Protein AF-A0A662F7T8-F1 (afdb_monomer)

Mean predicted aligned error: 9.16 Å

Foldseek 3Di:
DPPPPPPVVVVPPPPPPPPVFDWDKDKDQACVVVDPDWAKDKWFWDQDDPPDDDDPPQDAGWTWTWDAAPNATKIWIWGDDPLDIWIWIDQASPDDTDTFDFPDQDPQRKTKGKDWHQDQDPVGTDTWIKIWIDGPVRNRMIMITGRIWIWTWTDDPNDIDIDIQDPNNRRNDSDPVVVVHD

Secondary structure (DSSP, 8-state):
--SSSTTSSSSSTT---------PEEEES-GGGT-S----EEEE-BPPPTT-PPPTT--SEEEEEEEEETTEEEEEEEEEETTEEEEEE-TTSSSPPEEE--SEE-TTS-EEEEEEEEEEETTEEEEEEEEEEE-TTSTTEEEEEE--EEEEEEEETTEEEEEEE--SS-SS---SGGGT--

Radius of gyration: 23.81 Å; Cα contacts (8 Å, |Δi|>4): 331; chains: 1; bounding box: 67×55×68 Å

Sequence (182 aa):
MRKFISAIFILTVFACAAAAAQADLAYDSNVLELTGLFHPQAIRLTSPPADVALPSGAAGDPGYGVIPLNGQGFPVLLYRDGDTVNLYVRLSGDGDFVPVAWTKVYTSGQHVTMFSLDVSYISGREPYALIAVWDPAYPTVLVYFRGGYRTGKVVLGDTEYKIAVLDENTDGRYDDRENGTL

Solvent-accessible surface area (backbone atoms only — not comparable to full-atom values): 10824 Å² total; per-residue (Å²): 144,90,82,82,74,74,73,68,66,69,73,65,73,75,70,70,71,77,72,74,65,70,56,69,66,45,83,44,66,64,34,73,83,77,43,92,81,80,43,77,43,75,38,64,38,39,74,63,60,93,86,59,86,70,71,84,90,69,61,56,63,54,29,22,36,58,52,62,37,57,94,40,57,28,41,34,38,37,25,44,41,90,93,46,72,48,41,27,35,15,46,61,41,73,68,68,68,42,82,50,74,69,76,41,72,46,96,86,57,35,36,32,28,72,52,61,31,46,45,71,50,95,95,41,74,44,81,46,33,31,34,39,40,38,37,74,95,44,76,47,42,44,34,36,29,66,22,30,35,34,36,35,48,35,58,61,87,97,44,80,42,82,48,75,50,65,44,72,72,43,46,66,45,78,64,65,62,89,73,79,55,132

Nearest PDB structures (foldseek):
  2bjr-assembly2_B  TM=2.047E-01  e=1.922E+00  Ascaris suum
  2bjq-assembly1_A  TM=1.930E-01  e=1.481E+00  Ascaris suum
  2bjr-assembly1_A  TM=2.052E-01  e=6.056E+00  Ascaris suum
  2gjy-assembly1_A  TM=2.811E-01  e=8.281E+00  Gallus gallus

Structure (mmCIF, N/CA/C/O backbone):
data_AF-A0A662F7T8-F1
#
_entry.id   AF-A0A662F7T8-F1
#
loop_
_atom_site.group_PDB
_atom_site.id
_atom_site.type_symbol
_atom_site.label_atom_id
_atom_site.label_alt_id
_atom_site.label_comp_id
_atom_site.label_asym_id
_atom_site.label_entity_id
_atom_site.label_seq_id
_atom_site.pdbx_PDB_ins_code
_atom_site.Cartn_x
_atom_site.Cartn_y
_atom_site.Cartn_z
_atom_site.occupancy
_atom_site.B_iso_or_equiv
_atom_site.auth_seq_id
_atom_site.auth_comp_id
_atom_site.auth_asym_id
_atom_site.auth_atom_id
_atom_site.pdbx_PDB_model_num
ATOM 1 N N . MET A 1 1 ? -45.959 36.702 49.521 1.00 46.81 1 MET A N 1
ATOM 2 C CA . MET A 1 1 ? -44.603 36.151 49.277 1.00 46.81 1 MET A CA 1
ATOM 3 C C . MET A 1 1 ? -44.696 34.713 48.760 1.00 46.81 1 MET A C 1
ATOM 5 O O . MET A 1 1 ? -44.490 33.782 49.520 1.00 46.81 1 MET A O 1
ATOM 9 N N . ARG A 1 2 ? -45.097 34.505 47.496 1.00 48.34 2 ARG A N 1
ATOM 10 C CA . ARG A 1 2 ? -45.430 33.159 46.970 1.00 48.34 2 ARG A CA 1
ATOM 11 C C . ARG A 1 2 ? -45.040 32.941 45.496 1.00 48.34 2 ARG A C 1
ATOM 13 O O . ARG A 1 2 ? -45.611 32.085 44.841 1.00 48.34 2 ARG A O 1
ATOM 20 N N . LYS A 1 3 ? -44.113 33.745 44.956 1.00 45.44 3 LYS A N 1
ATOM 21 C CA . LYS A 1 3 ? -43.787 33.762 43.512 1.00 45.44 3 LYS A CA 1
ATOM 22 C C . LYS A 1 3 ? -42.288 33.747 43.170 1.00 45.44 3 LYS A C 1
ATOM 24 O O . LYS A 1 3 ? -41.942 34.006 42.031 1.00 45.44 3 LYS A O 1
ATOM 29 N N . PHE A 1 4 ? -41.403 33.443 44.123 1.00 44.28 4 PHE A N 1
ATOM 30 C CA . PHE A 1 4 ? -39.949 33.556 43.906 1.00 44.28 4 PHE A CA 1
ATOM 31 C C . PHE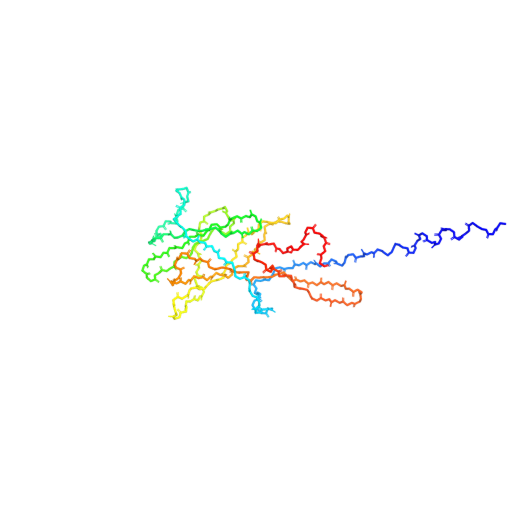 A 1 4 ? -39.158 32.241 43.978 1.00 44.28 4 PHE A C 1
ATOM 33 O O . PHE A 1 4 ? -37.941 32.270 43.866 1.00 44.28 4 PHE A O 1
ATOM 40 N N . ILE A 1 5 ? -39.820 31.089 44.133 1.00 50.16 5 ILE A N 1
ATOM 41 C CA . ILE A 1 5 ? -39.129 29.789 44.274 1.00 50.16 5 ILE A CA 1
ATOM 42 C C . ILE A 1 5 ? -39.170 28.963 42.972 1.00 50.16 5 ILE A C 1
ATOM 44 O O . ILE A 1 5 ? -38.358 28.069 42.775 1.00 50.16 5 ILE A O 1
ATOM 48 N N . SER A 1 6 ? -40.044 29.297 42.017 1.00 47.03 6 SER A N 1
ATOM 49 C CA . SER A 1 6 ? -40.243 28.473 40.813 1.00 47.03 6 SER A CA 1
ATOM 50 C C . SER A 1 6 ? -39.259 28.734 39.664 1.00 47.03 6 SER A C 1
ATOM 52 O O . SER A 1 6 ? -39.252 27.967 38.710 1.00 47.03 6 SER A O 1
ATOM 54 N N . ALA A 1 7 ? -38.424 29.777 39.728 1.00 44.69 7 ALA A N 1
ATOM 55 C CA . ALA A 1 7 ? -37.543 30.146 38.611 1.00 44.69 7 ALA A CA 1
ATOM 56 C C . ALA A 1 7 ? -36.164 29.457 38.633 1.00 44.69 7 ALA A C 1
ATOM 58 O O . ALA A 1 7 ? -35.502 29.401 37.604 1.00 44.69 7 ALA A O 1
ATOM 59 N N . ILE A 1 8 ? -35.736 28.899 39.772 1.00 49.09 8 ILE A N 1
ATOM 60 C CA . ILE A 1 8 ? -34.417 28.247 39.885 1.00 49.09 8 ILE A CA 1
ATOM 61 C C . ILE A 1 8 ? -34.476 26.766 39.478 1.00 49.09 8 ILE A C 1
ATOM 63 O O . ILE A 1 8 ? -33.474 26.211 39.050 1.00 49.09 8 ILE A O 1
ATOM 67 N N . PHE A 1 9 ? -35.654 26.133 39.510 1.00 44.94 9 PHE A N 1
ATOM 68 C CA . PHE A 1 9 ? -35.781 24.701 39.212 1.00 44.94 9 PHE A CA 1
ATOM 69 C C . PHE A 1 9 ? -35.826 24.367 37.710 1.00 44.94 9 PHE A C 1
ATOM 71 O O . PHE A 1 9 ? -35.593 23.228 37.324 1.00 44.94 9 PHE A O 1
ATOM 78 N N . ILE A 1 10 ? -36.106 25.348 36.845 1.00 48.00 10 ILE A N 1
ATOM 79 C CA . ILE A 1 10 ? -36.227 25.122 35.393 1.00 48.00 10 ILE A CA 1
ATOM 80 C C . ILE A 1 10 ? -34.868 25.245 34.680 1.00 48.00 10 ILE A C 1
ATOM 82 O O . ILE A 1 10 ? -34.694 24.686 33.602 1.00 48.00 10 ILE A O 1
ATOM 86 N N . LEU A 1 11 ? -33.866 25.883 35.298 1.00 42.81 11 LEU A N 1
ATOM 87 C CA . LEU A 1 11 ? -32.539 26.036 34.686 1.00 42.81 11 LEU A CA 1
ATOM 88 C C . LEU A 1 11 ? -31.569 24.872 34.968 1.00 42.81 11 LEU A C 1
ATOM 90 O O . LEU A 1 11 ? -30.492 24.838 34.385 1.00 42.81 11 LEU A O 1
ATOM 94 N N . THR A 1 12 ? -31.917 23.921 35.843 1.00 47.12 12 THR A N 1
ATOM 95 C CA . THR A 1 12 ? -31.003 22.832 36.257 1.00 47.12 12 THR A CA 1
ATOM 96 C C . THR A 1 12 ? -31.270 21.492 35.562 1.00 47.12 12 THR A C 1
ATOM 98 O O . THR A 1 12 ? -30.421 20.611 35.604 1.00 47.12 12 THR A O 1
ATOM 101 N N . VAL A 1 13 ? -32.417 21.318 34.895 1.00 47.50 13 VAL A N 1
ATOM 102 C CA . VAL A 1 13 ? -32.815 20.016 34.309 1.00 47.50 13 VAL A CA 1
ATOM 103 C C . VAL A 1 13 ? -32.354 19.844 32.850 1.00 47.50 13 VAL A C 1
ATOM 105 O O . VAL A 1 13 ? -32.385 18.741 32.321 1.00 47.50 13 VAL A O 1
ATOM 108 N N . PHE A 1 14 ? -31.832 20.896 32.211 1.00 46.91 14 PHE A N 1
ATOM 109 C CA . PHE A 1 14 ? -31.262 20.820 30.856 1.00 46.91 14 PHE A CA 1
ATOM 110 C C . PHE A 1 14 ? -29.731 20.765 30.813 1.00 46.91 14 PHE A C 1
ATOM 112 O O . PHE A 1 14 ? -29.135 20.922 29.754 1.00 46.91 14 PHE A O 1
ATOM 119 N N . ALA A 1 15 ? -29.084 20.449 31.935 1.00 45.94 15 ALA A N 1
ATOM 120 C CA . ALA A 1 15 ? -27.735 19.894 31.917 1.00 45.94 15 ALA A CA 1
ATOM 121 C C . ALA A 1 15 ? -27.816 18.363 31.782 1.00 45.94 15 ALA A C 1
ATOM 123 O O . ALA A 1 15 ? -27.250 17.625 32.584 1.00 45.94 15 ALA A O 1
ATOM 124 N N . CYS A 1 16 ? -28.535 17.864 30.768 1.00 48.19 16 CYS A N 1
ATOM 125 C CA . CYS A 1 16 ? -28.167 16.570 30.207 1.00 48.19 16 CYS A CA 1
ATOM 126 C C . CYS A 1 16 ? -26.793 16.797 29.590 1.00 48.19 16 CYS A C 1
ATOM 128 O O . CYS A 1 16 ? -26.679 17.267 28.460 1.00 48.19 16 CYS A O 1
ATOM 130 N N . ALA A 1 17 ? -25.751 16.548 30.380 1.00 48.56 17 ALA A N 1
ATOM 131 C CA . ALA A 1 17 ? -24.440 16.293 29.838 1.00 48.56 17 ALA A CA 1
ATOM 132 C C . ALA A 1 17 ? -24.646 15.180 28.810 1.00 48.56 17 ALA A C 1
ATOM 134 O O . ALA A 1 17 ? -24.886 14.029 29.172 1.00 48.56 17 ALA A O 1
ATOM 135 N N . ALA A 1 18 ? -24.629 15.541 27.529 1.00 51.50 18 ALA A N 1
ATOM 136 C CA . ALA A 1 18 ? -24.275 14.604 26.490 1.00 51.50 18 ALA A CA 1
ATOM 137 C C . ALA A 1 18 ? -22.857 14.164 26.853 1.00 51.50 18 ALA A C 1
ATOM 139 O O . ALA A 1 18 ? -21.877 14.819 26.502 1.00 51.50 18 ALA A O 1
ATOM 140 N N . ALA A 1 19 ? -22.756 13.132 27.688 1.00 55.69 19 ALA A N 1
ATOM 141 C CA . ALA A 1 19 ? -21.528 12.396 27.851 1.00 55.69 19 ALA A CA 1
ATOM 142 C C . ALA A 1 19 ? -21.289 11.800 26.470 1.00 55.69 19 ALA A C 1
ATOM 144 O O . ALA A 1 19 ? -21.922 10.812 26.099 1.00 55.69 19 ALA A O 1
ATOM 145 N N . ALA A 1 20 ? -20.490 12.498 25.663 1.00 59.53 20 ALA A N 1
ATOM 146 C CA . ALA A 1 20 ? -20.024 11.974 24.400 1.00 59.53 20 ALA A CA 1
ATOM 147 C C . ALA A 1 20 ? -19.361 10.640 24.738 1.00 59.53 20 ALA A C 1
ATOM 149 O O . ALA A 1 20 ? -18.389 10.598 25.496 1.00 59.53 20 ALA A O 1
ATOM 150 N N . ALA A 1 21 ? -19.973 9.548 24.289 1.00 65.25 21 ALA A N 1
ATOM 151 C CA . ALA A 1 21 ? -19.429 8.234 24.532 1.00 65.25 21 ALA A CA 1
ATOM 152 C C . ALA A 1 21 ? -18.133 8.148 23.725 1.00 65.25 21 ALA A C 1
ATOM 154 O O . ALA A 1 21 ? -18.146 8.173 22.498 1.00 65.25 21 ALA A O 1
ATOM 155 N N . GLN A 1 22 ? -17.007 8.140 24.428 1.00 70.94 22 GLN A N 1
ATOM 156 C CA . GLN A 1 22 ? -15.697 8.063 23.811 1.00 70.94 22 GLN A CA 1
ATOM 157 C C . GLN A 1 22 ? -15.321 6.593 23.644 1.00 70.94 22 GLN A C 1
ATOM 159 O O . GLN A 1 22 ? -15.479 5.794 24.567 1.00 70.94 22 GLN A O 1
ATOM 164 N N . ALA A 1 23 ? -14.822 6.249 22.463 1.00 76.50 23 ALA A N 1
ATOM 165 C CA . ALA A 1 23 ? -14.242 4.948 22.190 1.00 76.50 23 ALA A CA 1
ATOM 166 C C . ALA A 1 23 ? -12.756 5.109 21.887 1.00 76.50 23 ALA A C 1
ATOM 168 O O . ALA A 1 23 ? -12.374 5.865 20.990 1.00 76.50 23 ALA A O 1
ATOM 169 N N . ASP A 1 24 ? -11.927 4.356 22.602 1.00 79.12 24 ASP A N 1
ATOM 170 C CA . ASP A 1 24 ? -10.526 4.203 22.243 1.00 79.12 24 ASP A CA 1
ATOM 171 C C . ASP A 1 24 ? -10.423 3.166 21.125 1.00 79.12 24 ASP A C 1
ATOM 173 O O . ASP A 1 24 ? -10.803 2.001 21.280 1.00 79.12 24 ASP A O 1
ATOM 177 N N . LEU A 1 25 ? -9.951 3.619 19.965 1.00 83.00 25 LEU A N 1
ATOM 178 C CA . LEU A 1 25 ? -9.833 2.800 18.768 1.00 83.00 25 LEU A CA 1
ATOM 179 C C . LEU A 1 25 ?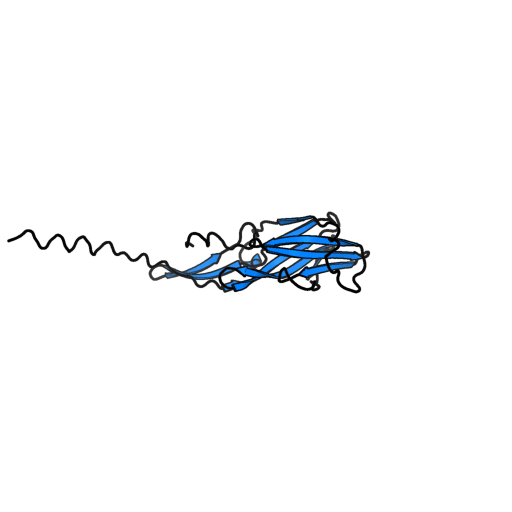 -8.406 2.271 18.614 1.00 83.00 25 LEU A C 1
ATOM 181 O O . LEU A 1 25 ? -7.460 3.041 18.449 1.00 83.00 25 LEU A O 1
ATOM 185 N N . ALA A 1 26 ? -8.267 0.952 18.586 1.00 83.88 26 ALA A N 1
ATOM 186 C CA . ALA A 1 26 ? -7.050 0.254 18.205 1.00 83.88 26 ALA A CA 1
ATOM 187 C C . ALA A 1 26 ? -7.041 -0.048 16.701 1.00 83.88 26 ALA A C 1
ATOM 189 O O . ALA A 1 26 ? -8.087 -0.145 16.058 1.00 83.88 26 ALA A O 1
ATOM 190 N N . TYR A 1 27 ? -5.846 -0.187 16.134 1.00 82.94 27 TYR A N 1
ATOM 191 C CA . TYR A 1 27 ? -5.674 -0.599 14.747 1.00 82.94 27 TYR A CA 1
ATOM 192 C C . TYR A 1 27 ? -5.694 -2.125 14.619 1.00 82.94 27 TYR A C 1
ATOM 194 O O . TYR A 1 27 ? -5.023 -2.817 15.385 1.00 82.94 27 TYR A O 1
ATOM 202 N N . ASP A 1 28 ? -6.420 -2.627 13.625 1.00 85.31 28 ASP A N 1
ATOM 203 C CA . ASP A 1 28 ? -6.403 -4.023 13.200 1.00 85.31 28 ASP A CA 1
ATOM 204 C C . ASP A 1 28 ? -6.061 -4.082 11.705 1.00 85.31 28 ASP A C 1
ATOM 206 O O . ASP A 1 28 ? -6.555 -3.301 10.895 1.00 85.31 28 ASP A O 1
ATOM 210 N N . SER A 1 29 ? -5.170 -4.997 11.339 1.00 80.12 29 SER A N 1
ATOM 211 C CA . SER A 1 29 ? -4.589 -5.097 9.998 1.00 80.12 29 SER A CA 1
ATOM 212 C C . SER A 1 29 ? -5.307 -6.069 9.062 1.00 80.12 29 SER A C 1
ATOM 214 O O . SER A 1 29 ? -4.825 -6.261 7.949 1.00 80.12 29 SER A O 1
ATOM 216 N N . ASN A 1 30 ? -6.412 -6.692 9.491 1.00 83.44 30 ASN A N 1
ATOM 217 C CA . ASN A 1 30 ? -7.119 -7.692 8.691 1.00 83.44 30 ASN A CA 1
ATOM 218 C C . ASN A 1 30 ? -8.613 -7.375 8.523 1.00 83.44 30 ASN A C 1
ATOM 220 O O . ASN A 1 30 ? -9.486 -7.942 9.177 1.00 83.44 30 ASN A O 1
ATOM 224 N N . VAL A 1 31 ? -8.922 -6.484 7.584 1.00 82.56 31 VAL A N 1
ATOM 225 C CA . VAL A 1 31 ? -10.302 -6.103 7.245 1.00 82.56 31 VAL A CA 1
ATOM 226 C C . VAL A 1 31 ? -11.086 -7.222 6.550 1.00 82.56 31 VAL A C 1
ATOM 228 O O . VAL A 1 31 ? -12.317 -7.210 6.574 1.00 82.56 31 VAL A O 1
ATOM 231 N N . LEU A 1 32 ? -10.395 -8.200 5.951 1.00 81.62 32 LEU A N 1
ATOM 232 C CA . LEU A 1 32 ? -11.017 -9.268 5.159 1.00 81.62 32 LEU A CA 1
ATOM 233 C C . LEU A 1 32 ? -11.890 -10.206 6.005 1.00 81.62 32 LEU A C 1
ATOM 235 O O . LEU A 1 32 ? -12.787 -10.853 5.470 1.00 81.62 32 LEU A O 1
ATOM 239 N N . GLU A 1 33 ? -11.649 -10.274 7.315 1.00 78.50 33 GLU A N 1
ATOM 240 C CA . GLU A 1 33 ? -12.485 -11.033 8.255 1.00 78.50 33 GLU A CA 1
ATOM 241 C C . GLU A 1 33 ? -13.764 -10.287 8.652 1.00 78.50 33 GLU A C 1
ATOM 243 O O . GLU A 1 33 ? -14.745 -10.910 9.059 1.00 78.50 33 GLU A O 1
ATOM 248 N N . LEU A 1 34 ? -13.767 -8.958 8.526 1.00 79.62 34 LEU A N 1
ATOM 249 C CA . LEU A 1 34 ? -14.886 -8.112 8.927 1.00 79.62 34 LEU A CA 1
ATOM 250 C C . LEU A 1 34 ? -15.880 -7.895 7.783 1.00 79.62 34 LEU A C 1
ATOM 252 O O . LEU A 1 34 ? -17.091 -7.884 8.003 1.00 79.62 34 LEU A O 1
ATOM 256 N N . THR A 1 35 ? -15.387 -7.688 6.561 1.00 77.06 35 THR A N 1
ATOM 257 C CA . THR A 1 35 ? -16.235 -7.387 5.405 1.00 77.06 35 THR A CA 1
ATOM 258 C C . THR A 1 35 ? -15.614 -7.846 4.090 1.00 77.06 35 THR A C 1
ATOM 260 O O . THR A 1 35 ? -14.402 -7.798 3.899 1.00 77.06 35 THR A O 1
ATOM 263 N N . GLY A 1 36 ? -16.473 -8.244 3.147 1.00 69.25 36 GLY A N 1
ATOM 264 C CA . GLY A 1 36 ? -16.098 -8.488 1.752 1.00 69.25 36 GLY A CA 1
ATOM 265 C C . GLY A 1 36 ? -16.140 -7.234 0.871 1.00 69.25 36 GLY A C 1
ATOM 266 O O . GLY A 1 36 ? -15.955 -7.347 -0.336 1.00 69.25 36 GLY A O 1
ATOM 267 N N . LEU A 1 37 ? -16.434 -6.056 1.434 1.00 68.12 37 LEU A N 1
ATOM 268 C CA . LEU A 1 37 ? -16.501 -4.795 0.696 1.00 68.12 37 LEU A CA 1
ATOM 269 C C . LEU A 1 37 ? -15.115 -4.153 0.593 1.00 68.12 37 LEU A C 1
ATOM 271 O O . LEU A 1 37 ? -14.506 -3.795 1.601 1.00 68.12 37 LEU A O 1
ATOM 275 N N . PHE A 1 38 ? -14.657 -3.939 -0.636 1.00 75.25 38 PHE A N 1
ATOM 276 C CA . PHE A 1 38 ? -13.409 -3.254 -0.966 1.00 75.25 38 PHE A CA 1
ATOM 277 C C . PHE A 1 38 ? -13.689 -2.134 -1.968 1.00 75.25 38 PHE A C 1
ATOM 279 O O . PHE A 1 38 ? -14.472 -2.308 -2.902 1.00 75.25 38 PHE A O 1
ATOM 286 N N . HIS A 1 39 ? -13.037 -0.988 -1.776 1.00 84.31 39 HIS A N 1
ATOM 287 C CA . HIS A 1 39 ? -13.059 0.113 -2.732 1.00 84.31 39 HIS A CA 1
ATOM 288 C C . HIS A 1 39 ? -11.660 0.241 -3.346 1.00 84.31 39 HIS A C 1
ATOM 290 O O . HIS A 1 39 ? -10.772 0.822 -2.722 1.00 84.31 39 HIS A O 1
ATOM 296 N N . PRO A 1 40 ? -11.415 -0.387 -4.509 1.00 91.00 40 PRO A N 1
ATOM 297 C CA . PRO A 1 40 ? -10.092 -0.401 -5.106 1.00 91.00 40 PRO A CA 1
ATOM 298 C C . PRO A 1 40 ? -9.724 0.985 -5.625 1.00 91.00 40 PRO A C 1
ATOM 300 O O . PRO A 1 40 ? -10.468 1.598 -6.389 1.00 91.00 40 PRO A O 1
ATOM 303 N N . GLN A 1 41 ? -8.533 1.427 -5.253 1.00 96.12 41 GLN A N 1
ATOM 304 C CA . GLN A 1 41 ? -7.843 2.559 -5.844 1.00 96.12 41 GLN A CA 1
ATOM 305 C C . GLN A 1 41 ? -6.772 2.058 -6.810 1.00 96.12 41 GLN A C 1
ATOM 307 O O . GLN A 1 41 ? -6.330 0.907 -6.751 1.00 96.12 41 GLN A O 1
ATOM 312 N N . ALA A 1 42 ? -6.343 2.919 -7.724 1.00 97.06 42 ALA A N 1
ATOM 313 C CA . ALA A 1 42 ? -5.314 2.571 -8.690 1.00 97.06 42 ALA A CA 1
ATOM 314 C C . ALA A 1 42 ? -4.368 3.741 -8.923 1.00 97.06 42 ALA A C 1
ATOM 316 O O . ALA A 1 42 ? -4.796 4.882 -9.094 1.00 97.06 42 ALA A O 1
ATOM 317 N N . ILE A 1 43 ? -3.077 3.432 -9.002 1.00 98.31 43 ILE A N 1
ATOM 318 C CA . ILE A 1 43 ? -2.062 4.374 -9.463 1.00 98.31 43 ILE A CA 1
ATOM 319 C C . ILE A 1 43 ? -1.505 3.938 -10.808 1.00 98.31 43 ILE A C 1
ATOM 321 O O . ILE A 1 43 ? -1.295 2.751 -11.079 1.00 98.31 43 ILE A O 1
ATOM 325 N N . ARG A 1 44 ? -1.234 4.929 -11.656 1.00 98.19 44 ARG A N 1
ATOM 326 C CA . ARG A 1 44 ? -0.490 4.720 -12.892 1.00 98.19 44 ARG A CA 1
ATOM 327 C C . ARG A 1 44 ? 1.000 4.692 -12.579 1.00 98.19 44 ARG A C 1
ATOM 329 O O . ARG A 1 44 ? 1.516 5.607 -11.946 1.00 98.19 44 ARG A O 1
ATOM 336 N N . LEU A 1 45 ? 1.676 3.672 -13.084 1.00 98.31 45 LEU A N 1
ATOM 337 C CA . LEU A 1 45 ? 3.122 3.548 -13.051 1.00 98.31 45 LEU A CA 1
ATOM 338 C C . LEU A 1 45 ? 3.725 4.227 -14.287 1.00 98.31 45 LEU A C 1
ATOM 340 O O . LEU A 1 45 ? 3.325 3.950 -15.423 1.00 98.31 45 LEU A O 1
ATOM 344 N N . THR A 1 46 ? 4.684 5.116 -14.066 1.00 97.62 46 THR A N 1
ATOM 345 C CA . THR A 1 46 ? 5.423 5.860 -15.097 1.00 97.62 46 THR A CA 1
ATOM 346 C C . THR A 1 46 ? 6.926 5.682 -14.914 1.00 97.62 46 THR A C 1
ATOM 348 O O . THR A 1 46 ? 7.362 4.969 -14.020 1.00 97.62 46 THR A O 1
ATOM 351 N N . SER A 1 47 ? 7.752 6.321 -15.739 1.00 96.31 47 SER A N 1
ATOM 352 C CA . SER A 1 47 ? 9.188 6.382 -15.454 1.00 96.31 47 SER A CA 1
ATOM 353 C C . SER A 1 47 ? 9.444 7.138 -14.139 1.00 96.31 47 SER A C 1
ATOM 355 O O . SER A 1 47 ? 8.750 8.131 -13.884 1.00 96.31 47 SER A O 1
ATOM 357 N N . PRO A 1 48 ? 10.413 6.703 -13.312 1.00 95.69 48 PRO A N 1
ATOM 358 C CA . PRO A 1 48 ? 10.817 7.446 -12.127 1.00 95.69 48 PRO A CA 1
ATOM 359 C C . PRO A 1 48 ? 11.343 8.842 -12.500 1.00 95.69 48 PRO A C 1
ATOM 361 O O . PRO A 1 48 ? 12.085 8.967 -13.480 1.00 95.69 48 PRO A O 1
ATOM 364 N N . PRO A 1 49 ? 10.993 9.889 -11.736 1.00 95.00 49 PRO A N 1
ATOM 365 C CA . PRO A 1 49 ? 11.657 11.186 -11.820 1.00 95.00 49 PRO A CA 1
ATOM 366 C C . PRO A 1 49 ? 13.176 11.079 -11.599 1.00 95.00 49 PRO A C 1
ATOM 368 O O . PRO A 1 49 ? 13.652 10.175 -10.915 1.00 95.00 49 PRO A O 1
ATOM 371 N N . ALA A 1 50 ? 13.944 12.014 -12.167 1.00 93.62 50 ALA A N 1
ATOM 372 C CA . ALA A 1 50 ? 15.412 11.961 -12.168 1.00 93.62 50 ALA A CA 1
ATOM 373 C C . ALA A 1 50 ? 16.051 12.066 -10.768 1.00 93.62 50 ALA A C 1
ATOM 375 O O . ALA A 1 50 ? 17.188 11.644 -10.576 1.00 93.62 50 ALA A O 1
ATOM 376 N N . ASP A 1 51 ? 15.335 12.637 -9.803 1.00 92.19 51 ASP A N 1
ATOM 377 C CA . ASP A 1 51 ? 15.742 12.806 -8.406 1.00 92.19 51 ASP A CA 1
ATOM 378 C C . ASP A 1 51 ? 15.368 11.610 -7.511 1.00 92.19 51 ASP A C 1
ATOM 380 O O . ASP A 1 51 ? 15.742 11.563 -6.336 1.00 92.19 51 ASP A O 1
ATOM 384 N N . VAL A 1 52 ? 14.663 10.609 -8.046 1.00 93.12 52 VAL A N 1
ATOM 385 C CA . VAL A 1 52 ? 14.332 9.391 -7.304 1.00 93.12 52 VAL A CA 1
ATOM 386 C C . VAL A 1 52 ? 15.538 8.454 -7.267 1.00 93.12 52 VAL A C 1
ATOM 388 O O . VAL A 1 52 ? 15.894 7.820 -8.257 1.00 93.12 52 VAL A O 1
ATOM 391 N N . ALA A 1 53 ? 16.138 8.320 -6.082 1.00 91.88 53 ALA A N 1
ATOM 392 C CA . ALA A 1 53 ? 17.166 7.319 -5.821 1.00 91.88 53 ALA A CA 1
ATOM 393 C C . ALA A 1 53 ? 16.591 5.899 -5.962 1.00 91.88 53 ALA A C 1
ATOM 395 O O . ALA A 1 53 ? 15.698 5.495 -5.211 1.00 91.88 53 ALA A O 1
ATOM 396 N N . LEU A 1 54 ? 17.111 5.162 -6.941 1.00 92.38 54 LEU A N 1
ATOM 397 C CA . LEU A 1 54 ? 16.718 3.793 -7.250 1.00 92.38 54 LEU A CA 1
ATOM 398 C C . LEU A 1 54 ? 17.480 2.782 -6.368 1.00 92.38 54 LEU A C 1
ATOM 400 O O . LEU A 1 54 ? 18.671 2.990 -6.121 1.00 92.38 54 LEU A O 1
ATOM 404 N N . PRO A 1 55 ? 16.843 1.681 -5.919 1.00 90.94 55 PRO A N 1
ATOM 405 C CA . PRO A 1 55 ? 17.531 0.603 -5.211 1.00 90.94 55 PRO A CA 1
ATOM 406 C C . PRO A 1 55 ? 18.730 0.064 -6.003 1.00 90.94 55 PRO A C 1
ATOM 408 O O . PRO A 1 55 ? 18.620 -0.243 -7.193 1.00 90.94 55 PRO A O 1
ATOM 411 N N . SER A 1 56 ? 19.884 -0.077 -5.347 1.00 84.44 56 SER A N 1
ATOM 412 C CA . SER A 1 56 ? 21.079 -0.636 -5.981 1.00 84.44 56 SER A CA 1
ATOM 413 C C . SER A 1 56 ? 20.893 -2.124 -6.292 1.00 84.44 56 SER A C 1
ATOM 415 O O . SER A 1 56 ? 20.343 -2.884 -5.498 1.00 84.44 56 SER A O 1
ATOM 417 N N . GLY A 1 57 ? 21.348 -2.551 -7.473 1.00 79.06 57 GLY A N 1
ATOM 418 C CA . GLY A 1 57 ? 21.265 -3.952 -7.900 1.00 79.06 57 GLY A CA 1
ATOM 419 C C . GLY A 1 57 ? 19.878 -4.420 -8.355 1.00 79.06 57 GLY A C 1
ATOM 420 O O . GLY A 1 57 ? 19.738 -5.589 -8.702 1.00 79.06 57 GLY A O 1
ATOM 421 N N . ALA A 1 58 ? 18.870 -3.541 -8.394 1.00 80.38 58 ALA A N 1
ATOM 422 C CA . ALA A 1 58 ? 17.589 -3.862 -9.014 1.00 80.38 58 ALA A CA 1
ATOM 423 C C . ALA A 1 58 ? 17.736 -3.918 -10.546 1.00 80.38 58 ALA A C 1
ATOM 425 O O . ALA A 1 58 ? 18.230 -2.973 -11.166 1.00 80.38 58 ALA A O 1
ATOM 426 N N . ALA A 1 59 ? 17.321 -5.035 -11.145 1.00 80.44 59 ALA A N 1
ATOM 427 C CA . ALA A 1 59 ? 17.312 -5.248 -12.589 1.00 80.44 59 ALA A CA 1
ATOM 428 C C . ALA A 1 59 ? 15.916 -4.993 -13.182 1.00 80.44 59 ALA A C 1
ATOM 430 O O . ALA A 1 59 ? 14.904 -5.131 -12.490 1.00 80.44 59 ALA A O 1
ATOM 431 N N . GLY A 1 60 ? 15.869 -4.634 -14.467 1.00 85.69 60 GLY A N 1
ATOM 432 C CA . GLY A 1 60 ? 14.630 -4.395 -15.213 1.00 85.69 60 GLY A CA 1
ATOM 433 C C . GLY A 1 60 ? 14.184 -2.931 -15.282 1.00 85.69 60 GLY A C 1
ATOM 434 O O . GLY A 1 60 ? 14.819 -2.038 -14.718 1.00 85.69 60 GLY A O 1
ATOM 435 N N . ASP A 1 61 ? 13.070 -2.694 -15.981 1.00 87.81 61 ASP A N 1
ATOM 436 C CA . ASP A 1 61 ? 12.523 -1.351 -16.217 1.00 87.81 61 ASP A CA 1
ATOM 437 C C . ASP A 1 61 ? 11.605 -0.911 -15.060 1.00 87.81 61 ASP A C 1
ATOM 439 O O . ASP A 1 61 ? 10.507 -1.475 -14.904 1.00 87.81 61 ASP A O 1
ATOM 443 N N . PRO A 1 62 ? 11.992 0.110 -14.267 1.00 94.56 62 PRO A N 1
ATOM 444 C CA . PRO A 1 62 ? 11.211 0.537 -13.117 1.00 94.56 62 PRO A CA 1
ATOM 445 C C . PRO A 1 62 ? 9.941 1.280 -13.540 1.00 94.56 62 PRO A C 1
ATOM 447 O O . PRO A 1 62 ? 9.985 2.273 -14.268 1.00 94.56 62 PRO A O 1
ATOM 450 N N . GLY A 1 63 ? 8.801 0.829 -13.024 1.00 97.38 63 GLY A N 1
ATOM 451 C CA . GLY A 1 63 ? 7.575 1.614 -12.948 1.00 97.38 63 GLY A CA 1
ATOM 452 C C . GLY A 1 63 ? 7.499 2.347 -11.612 1.00 97.38 63 GLY A C 1
ATOM 453 O O . GLY A 1 63 ? 7.631 1.727 -10.566 1.00 97.38 63 GLY A O 1
ATOM 454 N N . TYR A 1 64 ? 7.268 3.650 -11.634 1.00 98.25 64 TYR A N 1
ATOM 455 C CA . TYR A 1 64 ? 7.150 4.520 -10.470 1.00 98.25 64 TYR A CA 1
ATOM 456 C C . TYR A 1 64 ? 5.724 5.031 -10.321 1.00 98.25 64 TYR A C 1
ATOM 458 O O . TYR A 1 64 ? 5.119 5.469 -11.298 1.00 98.25 64 TYR A O 1
ATOM 466 N N . GLY A 1 65 ? 5.215 5.048 -9.098 1.00 98.25 65 GLY A N 1
ATOM 467 C CA . GLY A 1 65 ? 3.978 5.742 -8.767 1.00 98.25 65 GLY A CA 1
ATOM 468 C C . GLY A 1 65 ? 3.993 6.225 -7.324 1.00 98.25 65 GLY A C 1
ATOM 469 O O . GLY A 1 65 ? 4.938 5.967 -6.580 1.00 98.25 65 GLY A O 1
ATOM 470 N N . VAL A 1 66 ? 2.950 6.945 -6.925 1.00 98.25 66 VAL A N 1
ATOM 471 C CA . VAL A 1 66 ? 2.821 7.491 -5.570 1.00 98.25 66 VAL A CA 1
ATOM 472 C C . VAL A 1 66 ? 1.433 7.168 -5.062 1.00 98.25 66 VAL A C 1
ATOM 474 O O . VAL A 1 66 ? 0.462 7.618 -5.660 1.00 98.25 66 VAL A O 1
ATOM 477 N N . ILE A 1 67 ? 1.345 6.407 -3.975 1.00 98.12 67 ILE A N 1
ATOM 478 C CA . ILE A 1 67 ? 0.082 6.134 -3.291 1.00 98.12 67 ILE A CA 1
ATOM 479 C C . ILE A 1 67 ? -0.248 7.352 -2.413 1.00 98.12 67 ILE A C 1
ATOM 481 O O . ILE A 1 67 ? 0.537 7.658 -1.512 1.00 98.12 67 ILE A O 1
ATOM 485 N N . PRO A 1 68 ? -1.353 8.075 -2.658 1.00 96.81 68 PRO A N 1
ATOM 486 C CA . PRO A 1 68 ? -1.785 9.153 -1.781 1.00 96.81 68 PRO A CA 1
ATOM 487 C C . PRO A 1 68 ? -2.550 8.591 -0.575 1.00 96.81 68 PRO A C 1
ATOM 489 O O . PRO A 1 68 ? -3.548 7.901 -0.760 1.00 96.81 68 PRO A O 1
ATOM 492 N N . LEU A 1 69 ? -2.114 8.910 0.646 1.00 94.62 69 LEU A N 1
ATOM 493 C CA . LEU A 1 69 ? -2.855 8.633 1.883 1.00 94.62 69 LEU A CA 1
ATOM 494 C C . LEU A 1 69 ? -2.733 9.809 2.849 1.00 94.62 69 LEU A C 1
ATOM 496 O O . LEU A 1 69 ? -1.640 10.307 3.100 1.00 94.62 69 LEU A O 1
ATOM 500 N N . ASN A 1 70 ? -3.854 10.255 3.403 1.00 92.31 70 ASN A N 1
ATOM 501 C CA . ASN A 1 70 ? -3.979 11.375 4.325 1.00 92.31 70 ASN A CA 1
ATOM 502 C C . ASN A 1 70 ? -3.230 12.646 3.868 1.00 92.31 70 ASN A C 1
ATOM 504 O O . ASN A 1 70 ? -2.557 13.319 4.647 1.00 92.31 70 ASN A O 1
ATOM 508 N N . GLY A 1 71 ? -3.300 12.965 2.572 1.00 91.62 71 GLY A N 1
ATOM 509 C CA . GLY A 1 71 ? -2.573 14.097 1.981 1.00 91.62 71 GLY A CA 1
ATOM 510 C C . GLY A 1 71 ? -1.051 13.911 1.878 1.00 91.62 71 GLY A C 1
ATOM 511 O O . GLY A 1 71 ? -0.356 14.832 1.455 1.00 91.62 71 GLY A O 1
ATOM 512 N N . GLN A 1 72 ? -0.531 12.737 2.233 1.00 95.06 72 GLN A N 1
ATOM 513 C CA . GLN A 1 72 ? 0.866 12.339 2.077 1.00 95.06 72 GLN A CA 1
ATOM 514 C C . GLN A 1 72 ? 1.028 11.452 0.841 1.00 95.06 72 GLN A C 1
ATOM 516 O O . GLN A 1 72 ? 0.109 10.733 0.452 1.00 95.06 72 GLN A O 1
ATOM 521 N N . GLY A 1 73 ? 2.206 11.496 0.220 1.00 96.94 73 GLY A N 1
ATOM 522 C CA . GLY A 1 73 ? 2.553 10.624 -0.898 1.00 96.94 73 GLY A CA 1
ATOM 523 C C . GLY A 1 73 ? 3.528 9.535 -0.467 1.00 96.94 73 GLY A C 1
ATOM 524 O O . GLY A 1 73 ? 4.565 9.842 0.117 1.00 96.94 73 GLY A O 1
ATOM 525 N N . PHE A 1 74 ? 3.226 8.286 -0.815 1.00 98.06 74 PHE A N 1
ATOM 526 C CA . PHE A 1 74 ? 4.076 7.122 -0.568 1.00 98.06 74 PHE A CA 1
ATOM 527 C C . PHE A 1 74 ? 4.596 6.566 -1.896 1.00 98.06 74 PHE A C 1
ATOM 529 O O . PHE A 1 74 ? 3.863 5.867 -2.606 1.00 98.06 74 PHE A O 1
ATOM 536 N N . PRO A 1 75 ? 5.839 6.905 -2.286 1.00 98.00 75 PRO A N 1
ATOM 537 C CA . PRO A 1 75 ? 6.428 6.403 -3.515 1.00 98.00 75 PRO A CA 1
ATOM 538 C C . PRO A 1 75 ? 6.550 4.881 -3.535 1.00 98.00 75 PRO A C 1
ATOM 540 O O . PRO A 1 75 ? 6.992 4.260 -2.563 1.00 98.00 75 PRO A O 1
ATOM 543 N N . VAL A 1 76 ? 6.237 4.300 -4.688 1.00 98.19 76 VAL A N 1
ATOM 544 C CA . VAL A 1 76 ? 6.430 2.884 -4.993 1.00 98.19 76 VAL A CA 1
ATOM 545 C C . VAL A 1 76 ? 7.239 2.725 -6.273 1.00 98.19 76 VAL A C 1
ATOM 547 O O . VAL A 1 76 ? 7.129 3.530 -7.201 1.00 98.19 76 VAL A O 1
ATOM 550 N N . LEU A 1 77 ? 8.037 1.665 -6.325 1.00 97.88 77 LEU A N 1
ATOM 551 C CA . LEU A 1 77 ? 8.750 1.212 -7.510 1.00 97.88 77 LEU A CA 1
ATOM 552 C C . LEU A 1 77 ? 8.387 -0.241 -7.793 1.00 97.88 77 LEU A C 1
ATOM 554 O O . LEU A 1 77 ? 8.396 -1.080 -6.898 1.00 97.88 77 LEU A O 1
ATOM 558 N N . LEU A 1 78 ? 8.118 -0.542 -9.054 1.00 97.62 78 LEU A N 1
ATOM 559 C CA . LEU A 1 78 ? 7.873 -1.883 -9.551 1.00 97.62 78 LEU A CA 1
ATOM 560 C C . LEU A 1 78 ? 8.911 -2.207 -10.624 1.00 97.62 78 LEU A C 1
ATOM 562 O O . LEU A 1 78 ? 8.837 -1.693 -11.741 1.00 97.62 78 LEU A O 1
ATOM 566 N N . TYR A 1 79 ? 9.868 -3.060 -10.292 1.00 96.50 79 TYR A N 1
ATOM 567 C CA . TYR A 1 79 ? 10.847 -3.567 -11.247 1.00 96.50 79 TYR A CA 1
ATOM 568 C C . TYR A 1 79 ? 10.312 -4.821 -11.918 1.00 96.50 79 TYR A C 1
ATOM 570 O O . TYR A 1 79 ? 9.797 -5.713 -11.245 1.00 96.50 79 TYR A O 1
ATOM 578 N N . ARG A 1 80 ? 10.437 -4.874 -13.242 1.00 93.75 80 ARG A N 1
ATOM 579 C CA . ARG A 1 80 ? 10.020 -6.009 -14.069 1.00 93.75 80 ARG A CA 1
ATOM 580 C C . ARG A 1 80 ? 11.236 -6.485 -14.854 1.00 93.75 80 ARG A C 1
ATOM 582 O O . ARG A 1 80 ? 11.722 -5.749 -15.712 1.00 93.75 80 ARG A O 1
ATOM 589 N N . ASP A 1 81 ? 11.717 -7.679 -14.536 1.00 90.69 81 ASP A N 1
ATOM 590 C CA . ASP A 1 81 ? 12.862 -8.326 -15.180 1.00 90.69 81 ASP A CA 1
ATOM 591 C C . ASP A 1 81 ? 12.477 -9.746 -15.609 1.00 90.69 81 ASP A C 1
ATOM 593 O O . ASP A 1 81 ? 12.458 -10.681 -14.803 1.00 90.69 81 ASP A O 1
ATOM 597 N N . GLY A 1 82 ? 12.082 -9.886 -16.878 1.00 86.31 82 GLY A N 1
ATOM 598 C CA . GLY A 1 82 ? 11.482 -11.116 -17.391 1.00 86.31 82 GLY A CA 1
ATOM 599 C C . GLY A 1 82 ? 10.255 -11.516 -16.567 1.00 86.31 82 GLY A C 1
ATOM 600 O O . GLY A 1 82 ? 9.288 -10.761 -16.482 1.00 86.31 82 GLY A O 1
ATOM 601 N N . ASP A 1 83 ? 10.329 -12.687 -15.935 1.00 84.56 83 ASP A N 1
ATOM 602 C CA . ASP A 1 83 ? 9.268 -13.234 -15.079 1.00 84.56 83 ASP A CA 1
ATOM 603 C C . ASP A 1 83 ? 9.347 -12.747 -13.621 1.00 84.56 83 ASP A C 1
ATOM 605 O O . ASP A 1 83 ? 8.473 -13.055 -12.808 1.00 84.56 83 ASP A O 1
ATOM 609 N N . THR A 1 84 ? 10.392 -11.995 -13.262 1.00 90.44 84 THR A N 1
ATOM 610 C CA . THR A 1 84 ? 10.583 -11.498 -11.898 1.00 90.44 84 THR A CA 1
ATOM 611 C C . THR A 1 84 ? 9.984 -10.107 -11.754 1.00 90.44 84 THR A C 1
ATOM 613 O O . THR A 1 84 ? 10.341 -9.174 -12.476 1.00 90.44 84 THR A O 1
ATOM 616 N N . VAL A 1 85 ? 9.102 -9.952 -10.769 1.00 95.06 85 VAL A N 1
ATOM 617 C CA . VAL A 1 85 ? 8.468 -8.676 -10.437 1.00 95.06 85 VAL A CA 1
ATOM 618 C C . VAL A 1 85 ? 8.813 -8.322 -9.000 1.00 95.06 85 VAL A C 1
ATOM 620 O O . VAL A 1 85 ? 8.439 -9.045 -8.081 1.00 95.06 85 VAL A O 1
ATOM 623 N N . ASN A 1 86 ? 9.500 -7.203 -8.787 1.00 96.38 86 ASN A N 1
ATOM 624 C CA . ASN A 1 86 ? 9.907 -6.751 -7.457 1.00 96.38 86 ASN A CA 1
ATOM 625 C C . ASN A 1 86 ? 9.212 -5.432 -7.114 1.00 96.38 86 ASN A C 1
ATOM 627 O O . ASN A 1 86 ? 9.371 -4.441 -7.830 1.00 96.38 86 ASN A O 1
ATOM 631 N N . LEU A 1 87 ? 8.458 -5.421 -6.014 1.00 97.56 87 LEU A N 1
ATOM 632 C CA . LEU A 1 87 ? 7.851 -4.215 -5.461 1.00 97.56 87 LEU A CA 1
ATOM 633 C C . LEU A 1 87 ? 8.771 -3.619 -4.396 1.00 97.56 87 LEU A C 1
ATOM 635 O O . LEU A 1 87 ? 9.228 -4.321 -3.495 1.00 97.56 87 LEU A O 1
ATOM 639 N N . TYR A 1 88 ? 8.991 -2.314 -4.473 1.00 97.75 88 TYR A N 1
ATOM 640 C CA . TYR A 1 88 ? 9.650 -1.535 -3.439 1.00 97.75 88 TYR A CA 1
ATOM 641 C C . TYR A 1 88 ? 8.783 -0.350 -3.047 1.00 97.75 88 TYR A C 1
ATOM 643 O O . TYR A 1 88 ? 8.135 0.264 -3.894 1.00 97.75 88 TYR A O 1
ATOM 651 N N . VAL A 1 89 ? 8.793 0.005 -1.769 1.00 97.75 89 VAL A N 1
ATOM 652 C CA . VAL A 1 89 ? 7.931 1.055 -1.218 1.00 97.75 89 VAL A CA 1
ATOM 653 C C . VAL A 1 89 ? 8.731 1.920 -0.251 1.00 97.75 89 VAL A C 1
ATOM 655 O O . VAL A 1 89 ? 9.576 1.407 0.479 1.00 97.75 89 VAL A O 1
ATOM 658 N N . ARG A 1 90 ? 8.475 3.230 -0.221 1.00 97.19 90 ARG A N 1
ATOM 659 C CA . ARG A 1 90 ? 8.935 4.106 0.869 1.00 97.19 90 ARG A CA 1
ATOM 660 C C . ARG A 1 90 ? 7.873 4.141 1.962 1.00 97.19 90 ARG A C 1
ATOM 662 O O . ARG A 1 90 ? 6.891 4.868 1.828 1.00 97.19 90 ARG A O 1
ATOM 669 N N . LEU A 1 91 ? 8.057 3.356 3.025 1.00 95.75 91 LEU A N 1
ATOM 670 C CA . LEU A 1 91 ? 7.002 3.130 4.025 1.00 95.75 91 LEU A CA 1
ATOM 671 C C . LEU A 1 91 ? 6.570 4.402 4.769 1.00 95.75 91 LEU A C 1
ATOM 673 O O . LEU A 1 91 ? 5.392 4.534 5.065 1.00 95.75 91 LEU A O 1
ATOM 677 N N . SER A 1 92 ? 7.478 5.350 5.018 1.00 93.31 92 SER A N 1
ATOM 678 C CA . SER A 1 92 ? 7.177 6.636 5.673 1.00 93.31 92 SER A CA 1
ATOM 679 C C . SER A 1 92 ? 6.900 7.791 4.701 1.00 93.31 92 SER A C 1
ATOM 681 O O . SER A 1 92 ? 6.709 8.924 5.131 1.00 93.31 92 SER A O 1
ATOM 683 N N . GLY A 1 93 ? 6.926 7.541 3.387 1.00 87.31 93 GLY A N 1
ATOM 684 C CA . GLY A 1 93 ? 6.886 8.576 2.344 1.00 87.31 93 GLY A CA 1
ATOM 685 C C . GLY A 1 93 ? 8.235 9.280 2.124 1.00 87.31 93 GLY A C 1
ATOM 686 O O . GLY A 1 93 ? 8.605 9.569 0.983 1.00 87.31 93 GLY A O 1
ATOM 687 N N . ASP A 1 94 ? 9.020 9.458 3.188 1.00 83.31 94 ASP A N 1
ATOM 688 C CA . ASP A 1 94 ? 10.364 10.037 3.204 1.00 83.31 94 ASP A CA 1
ATOM 689 C C . ASP A 1 94 ? 11.415 9.026 3.699 1.00 83.31 94 ASP A C 1
ATOM 691 O O . ASP A 1 94 ? 11.649 8.843 4.888 1.00 83.31 94 ASP A O 1
ATOM 695 N N . GLY A 1 95 ? 12.076 8.325 2.784 1.00 88.31 95 GLY A N 1
ATOM 696 C CA . GLY A 1 95 ? 13.084 7.340 3.165 1.00 88.31 95 GLY A CA 1
ATOM 697 C C . GLY A 1 95 ? 13.574 6.514 1.993 1.00 88.31 95 GLY A C 1
ATOM 698 O O . GLY A 1 95 ? 13.278 6.813 0.831 1.00 88.31 95 GLY A O 1
ATOM 699 N N . ASP A 1 96 ? 14.313 5.460 2.313 1.00 93.75 96 ASP A N 1
ATOM 700 C CA . ASP A 1 96 ? 14.770 4.502 1.320 1.00 93.75 96 ASP A CA 1
ATOM 701 C C . ASP A 1 96 ? 13.626 3.592 0.870 1.00 93.75 96 ASP A C 1
ATOM 703 O O . ASP A 1 96 ? 12.676 3.301 1.600 1.00 93.75 96 ASP A O 1
ATOM 707 N N . PHE A 1 97 ? 13.729 3.136 -0.372 1.00 96.44 97 PHE A N 1
ATOM 708 C CA . PHE A 1 97 ? 12.861 2.092 -0.887 1.00 96.44 97 PHE A CA 1
ATOM 709 C C . PHE A 1 97 ? 13.210 0.763 -0.225 1.00 96.44 97 PHE A C 1
ATOM 711 O O . PHE A 1 97 ? 14.333 0.276 -0.359 1.00 96.44 97 PHE A O 1
ATOM 718 N N . VAL A 1 98 ? 12.232 0.150 0.436 1.00 95.94 98 VAL A N 1
ATOM 719 C CA . VAL A 1 98 ? 12.374 -1.193 1.004 1.00 95.94 98 VAL A CA 1
ATOM 720 C C . VAL A 1 98 ? 11.644 -2.212 0.133 1.00 95.94 98 VAL A C 1
ATOM 722 O O . VAL A 1 98 ? 10.570 -1.898 -0.390 1.00 95.94 98 VAL A O 1
ATOM 725 N N . PRO A 1 99 ? 12.200 -3.421 -0.060 1.00 96.38 99 PRO A N 1
ATOM 726 C CA . PRO A 1 99 ? 11.529 -4.464 -0.820 1.00 96.38 99 PRO A CA 1
ATOM 727 C C . PRO A 1 99 ? 10.293 -4.968 -0.068 1.00 96.38 99 PRO A C 1
ATOM 729 O O . PRO A 1 99 ? 10.342 -5.221 1.137 1.00 96.38 99 PRO A O 1
ATOM 732 N N . VAL A 1 100 ? 9.201 -5.167 -0.799 1.00 97.12 100 VAL A N 1
ATOM 733 C CA . VAL A 1 100 ? 7.966 -5.781 -0.311 1.00 97.12 100 VAL A CA 1
ATOM 734 C C . VAL A 1 100 ? 7.762 -7.093 -1.056 1.00 97.12 100 VAL A C 1
ATOM 736 O O . VAL A 1 100 ? 7.585 -7.118 -2.273 1.00 97.12 100 VAL A O 1
ATOM 739 N N . ALA A 1 101 ? 7.801 -8.202 -0.319 1.00 97.00 101 ALA A N 1
ATOM 740 C CA . ALA A 1 101 ? 7.625 -9.527 -0.896 1.00 97.00 101 ALA A CA 1
ATOM 741 C C . ALA A 1 101 ? 6.176 -9.748 -1.347 1.00 97.00 101 ALA A C 1
ATOM 743 O O . ALA A 1 101 ? 5.232 -9.402 -0.635 1.00 97.00 101 ALA A O 1
ATOM 744 N N . TRP A 1 102 ? 5.989 -10.389 -2.499 1.00 97.31 102 TRP A N 1
ATOM 745 C CA . TRP A 1 102 ? 4.672 -10.855 -2.918 1.00 97.31 102 TRP A CA 1
ATOM 746 C C . TRP A 1 102 ? 4.227 -12.024 -2.051 1.00 97.31 102 TRP A C 1
ATOM 748 O O . TRP A 1 102 ? 4.867 -13.071 -2.022 1.00 97.31 102 TRP A O 1
ATOM 758 N N . THR A 1 103 ? 3.115 -11.852 -1.342 1.00 96.31 103 THR A N 1
ATOM 759 C CA . THR A 1 103 ? 2.545 -12.906 -0.496 1.00 96.31 103 THR A CA 1
ATOM 760 C C . THR A 1 103 ? 1.925 -14.016 -1.338 1.00 96.31 103 THR A C 1
ATOM 762 O O . THR A 1 103 ? 1.897 -15.174 -0.923 1.00 96.31 103 THR A O 1
ATOM 765 N N . LYS A 1 104 ? 1.411 -13.677 -2.525 1.00 96.31 104 LYS A N 1
ATOM 766 C CA . LYS A 1 104 ? 0.780 -14.632 -3.432 1.00 96.31 104 LYS A CA 1
ATOM 767 C C . LYS A 1 104 ? 1.003 -14.245 -4.885 1.00 96.31 104 LYS A C 1
ATOM 769 O O . LYS A 1 104 ? 0.843 -13.086 -5.254 1.00 96.31 104 LYS A O 1
ATOM 774 N N . VAL A 1 105 ? 1.294 -15.245 -5.709 1.00 96.69 105 VAL A N 1
ATOM 775 C CA . VAL A 1 105 ? 1.312 -15.134 -7.169 1.00 96.69 105 VAL A CA 1
ATOM 776 C C . VAL A 1 105 ? 0.331 -16.164 -7.716 1.00 96.69 105 VAL A C 1
ATOM 778 O O . VAL A 1 105 ? 0.425 -17.352 -7.403 1.00 96.69 105 VAL A O 1
ATOM 781 N N . TYR A 1 106 ? -0.671 -15.705 -8.457 1.00 95.75 106 TYR A N 1
ATOM 782 C CA . TYR A 1 106 ? -1.691 -16.563 -9.053 1.00 95.75 106 TYR A CA 1
ATOM 783 C C . TYR A 1 106 ? -1.183 -17.187 -10.353 1.00 95.75 106 TYR A C 1
ATOM 785 O O . TYR A 1 106 ? -0.283 -16.663 -11.000 1.00 95.75 106 TYR A O 1
ATOM 793 N N . THR A 1 107 ? -1.814 -18.278 -10.792 1.00 93.88 107 THR A N 1
ATOM 794 C CA . THR A 1 107 ? -1.510 -18.915 -12.086 1.00 93.88 107 THR A CA 1
ATOM 795 C C . THR A 1 107 ? -1.783 -18.006 -13.284 1.00 93.88 107 THR A C 1
ATOM 797 O O . THR A 1 107 ? -1.220 -18.226 -14.350 1.00 93.88 107 THR A O 1
ATOM 800 N N . SER A 1 108 ? -2.614 -16.974 -13.112 1.00 92.38 108 SER A N 1
ATOM 801 C CA . SER A 1 108 ? -2.811 -15.904 -14.095 1.00 92.38 108 SER A CA 1
ATOM 802 C C . SER A 1 108 ? -1.625 -14.935 -14.198 1.00 92.38 108 SER A C 1
ATOM 804 O O . SER A 1 108 ? -1.637 -14.063 -15.059 1.00 92.38 108 SER A O 1
ATOM 806 N N . GLY A 1 109 ? -0.626 -15.043 -13.315 1.00 94.75 109 GLY A N 1
ATOM 807 C CA . GLY A 1 109 ? 0.487 -14.101 -13.195 1.00 94.75 109 GLY A CA 1
ATOM 808 C C . GLY A 1 109 ? 0.185 -12.888 -12.310 1.00 94.75 109 GLY A C 1
ATOM 809 O O . GLY A 1 109 ? 1.059 -12.049 -12.111 1.00 94.75 109 GLY A O 1
ATOM 810 N N . GLN A 1 110 ? -1.024 -12.778 -11.749 1.00 96.81 110 GLN A N 1
ATOM 811 C CA . GLN A 1 110 ? -1.364 -11.697 -10.822 1.00 96.81 110 GLN A CA 1
ATOM 812 C C . GLN A 1 110 ? -0.576 -11.831 -9.513 1.00 96.81 110 GLN A C 1
ATOM 814 O O . GLN A 1 110 ? -0.542 -12.904 -8.906 1.00 96.81 110 GLN A O 1
ATOM 819 N N . HIS A 1 111 ? 0.012 -10.730 -9.061 1.00 97.94 111 HIS A N 1
ATOM 820 C CA . HIS A 1 111 ? 0.783 -10.634 -7.830 1.00 97.94 111 HIS A CA 1
ATOM 821 C C . HIS A 1 111 ? -0.021 -9.895 -6.762 1.00 97.94 111 HIS A C 1
ATOM 823 O O . HIS A 1 111 ? -0.599 -8.845 -7.038 1.00 97.94 111 HIS A O 1
ATOM 829 N N . VAL A 1 112 ? -0.055 -10.438 -5.546 1.00 97.06 112 VAL A N 1
ATOM 830 C CA . VAL A 1 112 ? -0.766 -9.860 -4.402 1.00 97.06 112 VAL A CA 1
ATOM 831 C C . VAL A 1 112 ? 0.144 -9.829 -3.188 1.00 97.06 112 VAL A C 1
ATOM 833 O O . VAL A 1 112 ? 0.843 -10.800 -2.885 1.00 97.06 112 VAL A O 1
ATOM 836 N N . THR A 1 113 ? 0.133 -8.709 -2.480 1.00 97.25 113 THR A N 1
ATOM 837 C CA . THR A 1 113 ? 0.846 -8.544 -1.214 1.00 97.25 113 THR A CA 1
ATOM 838 C C . THR A 1 113 ? 0.063 -7.662 -0.258 1.00 97.25 113 THR A C 1
ATOM 840 O O . THR A 1 113 ? -0.838 -6.932 -0.673 1.00 97.25 113 THR A O 1
ATOM 843 N N . MET A 1 114 ? 0.423 -7.732 1.017 1.00 95.69 114 MET A N 1
ATOM 844 C CA . MET A 1 114 ? -0.042 -6.820 2.047 1.00 95.69 114 MET A CA 1
ATOM 845 C C . MET A 1 114 ? 1.163 -6.199 2.754 1.00 95.69 114 MET A C 1
ATOM 847 O O . MET A 1 114 ? 2.094 -6.907 3.134 1.00 95.69 114 MET A O 1
ATOM 851 N N . PHE A 1 115 ? 1.145 -4.883 2.938 1.00 96.06 115 PHE A N 1
ATOM 852 C CA . PHE A 1 115 ? 2.182 -4.137 3.656 1.00 96.06 115 PHE A CA 1
ATOM 853 C C . PHE A 1 115 ? 1.577 -2.936 4.378 1.00 96.06 115 PHE A C 1
ATOM 855 O O . PHE A 1 115 ? 0.467 -2.520 4.058 1.00 96.06 115 PHE A O 1
ATOM 862 N N . SER A 1 116 ? 2.308 -2.368 5.336 1.00 95.81 116 SER A N 1
ATOM 863 C CA . SER A 1 116 ? 1.874 -1.184 6.083 1.00 95.81 116 SER A CA 1
ATOM 864 C C . SER A 1 116 ? 2.699 0.039 5.714 1.00 95.81 116 SER A C 1
ATOM 866 O O . SER A 1 116 ? 3.917 -0.051 5.589 1.00 95.81 116 SER A O 1
ATOM 868 N N . LEU A 1 117 ? 2.023 1.174 5.568 1.00 96.50 117 LEU A N 1
ATOM 869 C CA . LEU A 1 117 ? 2.617 2.499 5.425 1.00 96.50 117 LEU A CA 1
ATOM 870 C C . LEU A 1 117 ? 2.513 3.250 6.754 1.00 96.50 117 LEU A C 1
ATOM 872 O O . LEU A 1 117 ? 1.493 3.156 7.433 1.00 96.50 117 LEU A O 1
ATOM 876 N N . ASP A 1 118 ? 3.541 4.009 7.114 1.00 95.31 118 ASP A N 1
ATOM 877 C CA . ASP A 1 118 ? 3.561 4.833 8.322 1.00 95.31 118 ASP A CA 1
ATOM 878 C C . ASP A 1 118 ? 2.925 6.193 8.021 1.00 95.31 118 ASP A C 1
ATOM 880 O O . ASP A 1 118 ? 3.601 7.165 7.669 1.00 95.31 118 ASP A O 1
ATOM 884 N N . VAL A 1 119 ? 1.601 6.261 8.148 1.00 93.19 119 VAL A N 1
ATOM 885 C CA . VAL A 1 119 ?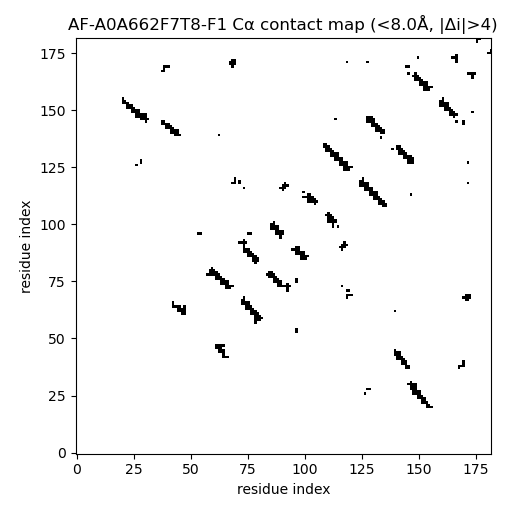 0.820 7.466 7.853 1.00 93.19 119 VAL A CA 1
ATOM 886 C C . VAL A 1 119 ? 0.854 8.406 9.050 1.00 93.19 119 VAL A C 1
ATOM 888 O O . VAL A 1 119 ? 0.661 8.001 10.196 1.00 93.19 119 VAL A O 1
ATOM 891 N N . SER A 1 120 ? 1.121 9.688 8.806 1.00 91.56 120 SER A N 1
ATOM 892 C CA . SER A 1 120 ? 1.108 10.699 9.866 1.00 91.56 120 SER A CA 1
ATOM 893 C C . SER A 1 120 ? -0.291 11.272 10.047 1.00 91.56 120 SER A C 1
ATOM 895 O O . SER A 1 120 ? -0.909 11.751 9.100 1.00 91.56 120 SER A O 1
ATOM 897 N N . TYR A 1 121 ? -0.751 11.273 11.290 1.00 86.12 121 TYR A N 1
ATOM 898 C CA . TYR A 1 121 ? -1.990 11.878 11.758 1.00 86.12 121 TYR A CA 1
ATOM 899 C C . TYR A 1 121 ? -1.682 12.926 12.832 1.00 86.12 121 TYR A C 1
ATOM 901 O O . TYR A 1 121 ? -0.558 13.028 13.324 1.00 86.12 121 TYR A O 1
ATOM 909 N N . ILE A 1 122 ? -2.701 13.684 13.249 1.00 83.25 122 ILE A N 1
ATOM 910 C CA . ILE A 1 122 ? -2.584 14.653 14.354 1.00 83.25 122 ILE A CA 1
ATOM 911 C C . ILE A 1 122 ? -2.161 13.958 15.664 1.00 83.25 122 ILE A C 1
ATOM 913 O O . ILE A 1 122 ? -1.420 14.535 16.455 1.00 83.25 122 ILE A O 1
ATOM 917 N N . SER A 1 123 ? -2.590 12.709 15.878 1.00 80.12 123 SER A N 1
ATOM 918 C CA . SER A 1 123 ? -2.235 11.871 17.035 1.00 80.12 123 SER A CA 1
ATOM 919 C C . SER A 1 123 ? -0.808 11.313 16.996 1.00 80.12 123 SER A C 1
ATOM 921 O O . SER A 1 123 ? -0.322 10.833 18.019 1.00 80.12 123 SER A O 1
ATOM 923 N N . GLY A 1 124 ? -0.133 11.368 15.846 1.00 86.62 124 GLY A N 1
ATOM 924 C CA . GLY A 1 124 ? 1.175 10.755 15.630 1.00 86.62 124 GLY A CA 1
ATOM 925 C C . GLY A 1 124 ? 1.233 9.928 14.346 1.00 86.62 124 GLY A C 1
ATOM 926 O O . GLY A 1 124 ? 0.321 9.954 13.523 1.00 86.62 124 GLY A O 1
ATOM 927 N N . ARG A 1 125 ? 2.341 9.204 14.159 1.00 89.12 125 ARG A N 1
ATOM 928 C CA . ARG A 1 125 ? 2.494 8.245 13.056 1.00 89.12 125 ARG A CA 1
ATOM 929 C C . ARG A 1 125 ? 1.853 6.920 13.436 1.00 89.12 125 ARG A C 1
ATOM 931 O O . ARG A 1 125 ? 2.121 6.400 14.517 1.00 89.12 125 ARG A O 1
ATOM 938 N N . GLU A 1 126 ? 1.033 6.382 12.547 1.00 89.56 126 GLU A N 1
ATOM 939 C CA . GLU A 1 126 ? 0.307 5.139 12.772 1.00 89.56 126 GLU A CA 1
ATOM 940 C C . GLU A 1 126 ? 0.347 4.262 11.510 1.00 89.56 126 GLU A C 1
ATOM 942 O O . GLU A 1 126 ? 0.296 4.791 10.396 1.00 89.56 126 GLU A O 1
ATOM 947 N N . PRO A 1 127 ? 0.434 2.927 11.656 1.00 92.12 127 PRO A N 1
ATOM 948 C CA . PRO A 1 127 ? 0.473 2.034 10.509 1.00 92.12 127 PRO A CA 1
ATOM 949 C C . PRO A 1 127 ? -0.879 2.006 9.786 1.00 92.12 127 PRO A C 1
ATOM 951 O O . PRO A 1 127 ? -1.938 1.914 10.409 1.00 92.12 127 PRO A O 1
ATOM 954 N N . TYR A 1 128 ? -0.830 2.015 8.459 1.00 93.38 128 TYR A N 1
ATOM 955 C CA . TYR A 1 128 ? -1.970 1.837 7.569 1.00 93.38 128 TYR A CA 1
ATOM 956 C C . TYR A 1 128 ? -1.671 0.691 6.600 1.00 93.38 128 TYR A C 1
ATOM 958 O O . TYR A 1 128 ? -0.819 0.812 5.720 1.00 93.38 128 TYR A O 1
ATOM 966 N N . ALA A 1 129 ? -2.343 -0.443 6.781 1.00 94.81 129 ALA A N 1
ATOM 967 C CA . ALA A 1 129 ? -2.153 -1.624 5.948 1.00 94.81 129 ALA A CA 1
ATOM 968 C C . ALA A 1 129 ? -2.881 -1.451 4.620 1.00 94.81 129 ALA A C 1
ATOM 970 O O . ALA A 1 129 ? -4.045 -1.049 4.573 1.00 94.81 129 ALA A O 1
ATOM 971 N N . LEU A 1 130 ? -2.196 -1.830 3.554 1.00 95.62 130 LEU A N 1
ATOM 972 C CA . LEU A 1 130 ? -2.698 -1.897 2.199 1.00 95.62 130 LEU A CA 1
ATOM 973 C C . LEU A 1 130 ? -2.556 -3.309 1.673 1.00 95.62 130 LEU A C 1
ATOM 975 O O . LEU A 1 130 ? -1.540 -3.966 1.895 1.00 95.62 130 LEU A O 1
ATOM 979 N N . ILE A 1 131 ? -3.551 -3.728 0.907 1.00 95.62 131 ILE A N 1
ATOM 980 C CA . ILE A 1 131 ? -3.426 -4.850 -0.010 1.00 95.62 131 ILE A CA 1
ATOM 981 C C . ILE A 1 131 ? -3.137 -4.253 -1.380 1.00 95.62 131 ILE A C 1
ATOM 983 O O . ILE A 1 131 ? -3.887 -3.402 -1.855 1.00 95.62 131 ILE A O 1
ATOM 987 N N . ALA A 1 132 ? -2.049 -4.691 -2.006 1.00 97.50 132 ALA A N 1
ATOM 988 C CA . ALA A 1 132 ? -1.670 -4.281 -3.348 1.00 97.50 132 ALA A CA 1
ATOM 989 C C . ALA A 1 132 ? -1.751 -5.457 -4.315 1.00 97.50 132 ALA A C 1
ATOM 991 O O . ALA A 1 132 ? -1.378 -6.587 -3.986 1.00 97.50 132 ALA A O 1
ATOM 992 N N . VAL A 1 133 ? -2.222 -5.162 -5.521 1.00 97.75 133 VAL A N 1
ATOM 993 C CA . VAL A 1 133 ? -2.410 -6.111 -6.609 1.00 97.75 133 VAL A CA 1
ATOM 994 C C . VAL A 1 133 ? -1.779 -5.546 -7.872 1.00 97.75 133 VAL A C 1
ATOM 996 O O . VAL A 1 133 ? -2.081 -4.426 -8.290 1.00 97.75 133 VAL A O 1
ATOM 999 N N . TRP A 1 134 ? -0.925 -6.342 -8.503 1.00 97.94 134 TRP A N 1
ATOM 1000 C CA . TRP A 1 134 ? -0.379 -6.048 -9.821 1.00 97.94 134 TRP A CA 1
ATOM 1001 C C . TRP A 1 134 ? -0.700 -7.179 -10.793 1.00 97.94 134 TRP A C 1
ATOM 1003 O O . TRP A 1 134 ? -0.626 -8.356 -10.439 1.00 97.94 134 TRP A O 1
ATOM 1013 N N . ASP A 1 135 ? -1.048 -6.819 -12.023 1.00 97.00 135 ASP A N 1
ATOM 1014 C CA . ASP A 1 135 ? -1.427 -7.759 -13.071 1.00 97.00 135 ASP A CA 1
ATOM 1015 C C . ASP A 1 135 ? -0.570 -7.515 -14.326 1.00 97.00 135 ASP A C 1
ATOM 1017 O O . ASP A 1 135 ? -0.530 -6.379 -14.816 1.00 97.00 135 ASP A O 1
ATOM 1021 N N . PRO A 1 136 ? 0.103 -8.542 -14.882 1.00 95.56 136 PRO A N 1
ATOM 1022 C CA . PRO A 1 136 ? 0.908 -8.390 -16.092 1.00 95.56 136 PRO A CA 1
ATOM 1023 C C . PRO A 1 136 ? 0.091 -7.964 -17.320 1.00 95.56 136 PRO A C 1
ATOM 1025 O O . PRO A 1 136 ? 0.659 -7.366 -18.234 1.00 95.56 136 PRO A O 1
ATOM 1028 N N . ALA A 1 137 ? -1.227 -8.203 -17.347 1.00 95.75 137 ALA A N 1
ATOM 1029 C CA . ALA A 1 137 ? -2.110 -7.706 -18.403 1.00 95.75 137 ALA A CA 1
ATOM 1030 C C . ALA A 1 137 ? -2.294 -6.176 -18.355 1.00 95.75 137 ALA A C 1
ATOM 1032 O O . ALA A 1 137 ? -2.608 -5.559 -19.374 1.00 95.75 137 ALA A O 1
ATOM 1033 N N . TYR A 1 138 ? -2.051 -5.554 -17.196 1.00 96.00 138 TYR A N 1
ATOM 1034 C CA . TY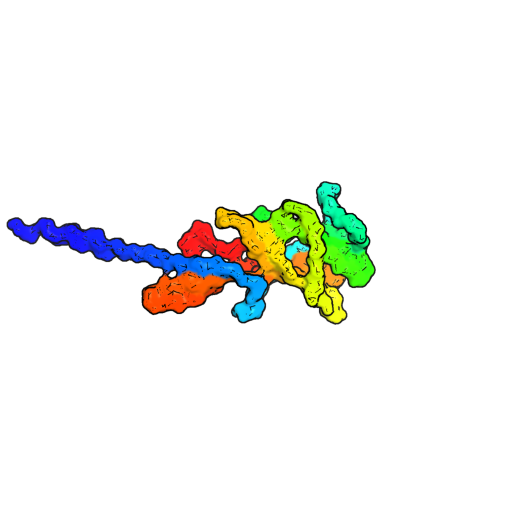R A 1 138 ? -2.128 -4.108 -16.975 1.00 96.00 138 TYR A CA 1
ATOM 1035 C C . TYR A 1 138 ? -0.816 -3.591 -16.366 1.00 96.00 138 TYR A C 1
ATOM 1037 O O . TYR A 1 138 ? -0.793 -3.059 -15.255 1.00 96.00 138 TYR A O 1
ATOM 1045 N N . PRO A 1 139 ? 0.311 -3.696 -17.094 1.00 94.62 139 PRO A N 1
ATOM 1046 C CA . PRO A 1 139 ? 1.646 -3.612 -16.508 1.00 94.62 139 PRO A CA 1
ATOM 1047 C C . PRO A 1 139 ? 2.018 -2.211 -16.001 1.00 94.62 139 PRO A C 1
ATOM 1049 O O . PRO A 1 139 ? 3.042 -2.055 -15.339 1.00 94.62 139 PRO A O 1
ATOM 1052 N N . THR A 1 140 ? 1.216 -1.193 -16.321 1.00 96.69 140 THR A N 1
ATOM 1053 C CA . THR A 1 140 ? 1.384 0.200 -15.889 1.00 96.69 140 THR A CA 1
ATOM 1054 C C . THR A 1 140 ? 0.416 0.599 -14.775 1.00 96.69 140 THR A C 1
ATOM 1056 O O . THR A 1 140 ? 0.243 1.793 -14.541 1.00 96.69 140 THR A O 1
ATOM 1059 N N . VAL A 1 141 ? -0.275 -0.347 -14.141 1.00 98.06 141 VAL A N 1
ATOM 1060 C CA . VAL A 1 141 ? -1.259 -0.068 -13.089 1.00 98.06 141 VAL A CA 1
ATOM 1061 C C . VAL A 1 141 ? -0.923 -0.895 -11.856 1.00 98.06 141 VAL A C 1
ATOM 1063 O O . VAL A 1 141 ? -0.769 -2.109 -11.946 1.00 98.06 141 VAL A O 1
ATOM 1066 N N . LEU A 1 142 ? -0.831 -0.235 -10.702 1.00 98.38 142 LEU A N 1
ATOM 1067 C CA . LEU A 1 142 ? -0.841 -0.898 -9.401 1.00 98.38 142 LEU A CA 1
ATOM 1068 C C . LEU A 1 142 ? -2.174 -0.578 -8.730 1.00 98.38 142 LEU A C 1
ATOM 1070 O O . LEU A 1 142 ? -2.493 0.592 -8.504 1.00 98.38 142 LEU A O 1
ATOM 1074 N N . VAL A 1 143 ? -2.953 -1.616 -8.444 1.00 98.06 143 VAL A N 1
ATOM 1075 C CA . VAL A 1 143 ? -4.211 -1.500 -7.704 1.00 98.06 143 VAL A CA 1
ATOM 1076 C C . VAL A 1 143 ? -3.911 -1.680 -6.225 1.00 98.06 143 VAL A C 1
ATOM 1078 O O . VAL A 1 143 ? -3.095 -2.524 -5.855 1.00 98.06 143 VAL A O 1
ATOM 1081 N N . TYR A 1 144 ? -4.562 -0.901 -5.373 1.00 96.81 144 TYR A N 1
ATOM 1082 C CA . TYR A 1 144 ? -4.442 -1.024 -3.928 1.00 96.81 144 TYR A CA 1
ATOM 1083 C C . TYR A 1 144 ? -5.779 -0.743 -3.245 1.00 96.81 144 TYR A C 1
ATOM 1085 O O . TYR A 1 144 ? -6.645 -0.065 -3.793 1.00 96.81 144 TYR A O 1
ATOM 1093 N N . PHE A 1 145 ? -5.968 -1.286 -2.051 1.00 93.44 145 PHE A N 1
ATOM 1094 C CA . PHE A 1 145 ? -7.120 -1.001 -1.197 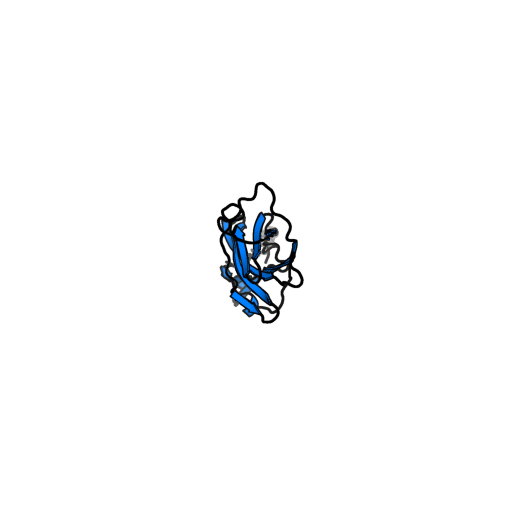1.00 93.44 145 PHE A CA 1
ATOM 1095 C C . PHE A 1 145 ? -6.741 -1.212 0.268 1.00 93.44 145 PHE A C 1
ATOM 1097 O O . PHE A 1 145 ? -5.733 -1.866 0.561 1.00 93.44 145 PHE A O 1
ATOM 1104 N N . ARG A 1 146 ? -7.536 -0.660 1.194 1.00 92.44 146 ARG A N 1
ATOM 1105 C CA . ARG A 1 146 ? -7.294 -0.836 2.631 1.00 92.44 146 ARG A CA 1
ATOM 1106 C C . ARG A 1 146 ? -7.180 -2.320 2.993 1.00 92.44 146 ARG A C 1
ATOM 1108 O O . ARG A 1 146 ? -7.991 -3.146 2.576 1.00 92.44 146 ARG A O 1
ATOM 1115 N N . GLY A 1 147 ? -6.169 -2.643 3.785 1.00 91.25 147 GLY A N 1
ATOM 1116 C CA . GLY A 1 147 ? -5.987 -3.956 4.397 1.00 91.25 147 GLY A CA 1
ATOM 1117 C C . GLY A 1 147 ? -6.507 -4.014 5.830 1.00 91.25 147 GLY A C 1
ATOM 1118 O O . GLY 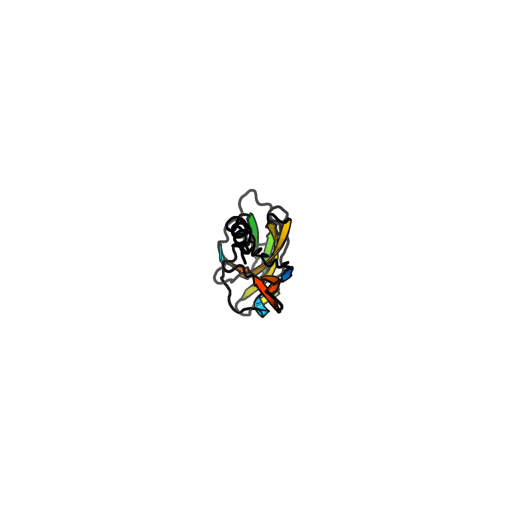A 1 147 ? -6.856 -5.092 6.293 1.00 91.25 147 GLY A O 1
ATOM 1119 N N . GLY A 1 148 ? -6.603 -2.873 6.519 1.00 89.25 148 GLY A N 1
ATOM 1120 C CA . GLY A 1 148 ? -6.993 -2.804 7.927 1.00 89.25 148 GLY A CA 1
ATOM 1121 C C . GLY A 1 148 ? -8.203 -1.926 8.225 1.00 89.25 148 GLY A C 1
ATOM 1122 O O . GLY A 1 148 ? -8.869 -1.398 7.332 1.00 89.25 148 GLY A O 1
ATOM 1123 N N . TYR A 1 149 ? -8.493 -1.806 9.515 1.00 88.56 149 TYR A N 1
ATOM 1124 C CA . TYR A 1 149 ? -9.582 -1.023 10.079 1.00 88.56 149 TYR A CA 1
ATOM 1125 C C . TYR A 1 149 ? -9.252 -0.584 11.509 1.00 88.56 149 TYR A C 1
ATOM 1127 O O . TYR A 1 149 ? -8.249 -0.986 12.103 1.00 88.56 149 TYR A O 1
ATOM 1135 N N . ARG A 1 150 ? -10.100 0.268 12.079 1.00 87.12 150 ARG A N 1
ATOM 1136 C CA . ARG A 1 150 ? -10.016 0.658 13.490 1.00 87.12 150 ARG A CA 1
ATOM 1137 C C . ARG A 1 150 ? -11.110 -0.031 14.272 1.00 87.12 150 ARG A C 1
ATOM 1139 O O . ARG A 1 150 ? -12.244 -0.055 13.814 1.00 87.12 150 ARG A O 1
ATOM 1146 N N . THR A 1 151 ? -10.816 -0.550 15.455 1.00 89.56 151 THR A N 1
ATOM 1147 C CA . THR A 1 151 ? -11.822 -1.183 16.310 1.00 89.56 151 THR A CA 1
ATOM 1148 C C . THR A 1 151 ? -11.689 -0.767 17.756 1.00 89.56 151 THR A C 1
ATOM 1150 O O . THR A 1 151 ? -10.600 -0.482 18.241 1.00 89.56 151 THR A O 1
ATOM 1153 N N . GLY A 1 152 ? -12.810 -0.724 18.457 1.00 88.56 152 GLY A N 1
ATOM 1154 C CA . GLY A 1 152 ? -12.847 -0.352 19.857 1.00 88.56 152 GLY A CA 1
ATOM 1155 C C . GLY A 1 152 ? -14.172 -0.716 20.487 1.00 88.56 152 GLY A C 1
ATOM 1156 O O . GLY A 1 152 ? -14.967 -1.489 19.938 1.00 88.56 152 GLY A O 1
ATOM 1157 N N . LYS A 1 153 ? -14.402 -0.151 21.664 1.00 89.19 153 LYS A N 1
ATOM 1158 C CA . LYS A 1 153 ? -15.631 -0.341 22.421 1.00 89.19 153 LYS A CA 1
ATOM 1159 C C . LYS A 1 153 ? -16.200 1.003 22.829 1.00 89.19 153 LYS A C 1
ATOM 1161 O O . LYS A 1 153 ? -15.447 1.909 23.171 1.00 89.19 153 LYS A O 1
ATOM 1166 N N . VAL A 1 154 ? -17.520 1.100 22.815 1.00 87.19 154 VAL A N 1
ATOM 1167 C CA . VAL A 1 154 ? -18.268 2.263 23.289 1.00 87.19 154 VAL A CA 1
ATOM 1168 C C . VAL A 1 154 ? -19.327 1.796 24.277 1.00 87.19 154 VAL A C 1
ATOM 1170 O O . VAL A 1 154 ? -19.961 0.761 24.072 1.00 87.19 154 VAL A O 1
ATOM 1173 N N . VAL A 1 155 ? -19.515 2.541 25.363 1.00 86.06 155 VAL A N 1
ATOM 1174 C CA . VAL A 1 155 ? -20.566 2.266 26.349 1.00 86.06 155 VAL A CA 1
ATOM 1175 C C . VAL A 1 155 ? -21.704 3.250 26.117 1.00 86.06 155 VAL A C 1
ATOM 1177 O O . VAL A 1 155 ? -21.510 4.459 26.230 1.00 86.06 155 VAL A O 1
ATOM 1180 N N . LEU A 1 156 ? -22.887 2.734 25.782 1.00 83.62 156 LEU A N 1
ATOM 1181 C CA . LEU A 1 156 ? -24.103 3.524 25.589 1.00 83.62 156 LEU A CA 1
ATOM 1182 C C . LEU A 1 156 ? -25.142 3.071 26.620 1.00 83.62 156 LEU A C 1
ATOM 1184 O O . LEU A 1 156 ? -25.688 1.969 26.527 1.00 83.62 156 LEU A O 1
ATOM 1188 N N . GLY A 1 157 ? -25.394 3.913 27.626 1.00 86.06 157 GLY A N 1
ATOM 1189 C CA . GLY A 1 157 ? -26.180 3.525 28.799 1.00 86.06 157 GLY A CA 1
ATOM 1190 C C . GLY A 1 157 ? -25.476 2.413 29.582 1.00 86.06 157 GLY A C 1
ATOM 1191 O O . GLY A 1 157 ? -24.305 2.550 29.921 1.00 86.06 157 GLY A O 1
ATOM 1192 N N . ASP A 1 158 ? -26.173 1.300 29.810 1.00 88.81 158 ASP A N 1
ATOM 1193 C CA . ASP A 1 158 ? -25.649 0.136 30.544 1.00 88.81 158 ASP A CA 1
ATOM 1194 C C . ASP A 1 158 ? -25.086 -0.960 29.618 1.00 88.81 158 ASP A C 1
ATOM 1196 O O . ASP A 1 158 ? -24.851 -2.089 30.047 1.00 88.81 158 ASP A O 1
ATOM 1200 N N . THR A 1 159 ? -24.927 -0.672 28.320 1.00 88.81 159 THR A N 1
ATOM 1201 C CA . THR A 1 159 ? -24.511 -1.665 27.318 1.00 88.81 159 THR A CA 1
ATOM 1202 C C . THR A 1 159 ? -23.197 -1.272 26.651 1.00 88.81 159 THR A C 1
ATOM 1204 O O . THR A 1 159 ? -23.039 -0.157 26.158 1.00 88.81 159 THR A O 1
ATOM 1207 N N . GLU A 1 160 ? -22.261 -2.220 26.608 1.00 90.81 160 GLU A N 1
ATOM 1208 C CA . GLU A 1 160 ? -21.008 -2.110 25.864 1.00 90.81 160 GLU A CA 1
ATOM 1209 C C . GLU A 1 160 ? -21.191 -2.651 24.440 1.00 90.81 160 GLU A C 1
ATOM 1211 O O . GLU A 1 160 ? -21.614 -3.791 24.241 1.00 90.81 160 GLU A O 1
ATOM 1216 N N . TYR A 1 161 ? -20.830 -1.844 23.448 1.00 87.44 161 TYR A N 1
ATOM 1217 C CA . TYR A 1 161 ? -20.856 -2.194 22.034 1.00 87.44 161 TYR A CA 1
ATOM 1218 C C . TYR A 1 161 ? -19.434 -2.258 21.491 1.00 87.44 161 TYR A C 1
ATOM 1220 O O . TYR A 1 161 ? -18.597 -1.418 21.819 1.00 87.44 161 TYR A O 1
ATOM 1228 N N . LYS A 1 162 ? -19.163 -3.234 20.620 1.00 89.38 162 LYS A N 1
ATOM 1229 C CA . LYS A 1 162 ? -17.954 -3.236 19.791 1.00 89.38 162 LYS A CA 1
ATOM 1230 C C . LYS A 1 162 ? -18.219 -2.418 18.538 1.00 89.38 162 LYS A C 1
ATOM 1232 O O . LYS A 1 162 ? -19.253 -2.605 17.901 1.00 89.38 162 L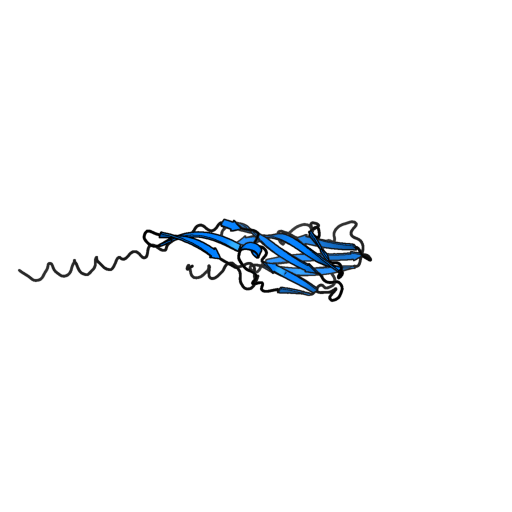YS A O 1
ATOM 1237 N N . ILE A 1 163 ? -17.274 -1.565 18.178 1.00 88.69 163 ILE A N 1
ATOM 1238 C CA . ILE A 1 163 ? -17.347 -0.747 16.970 1.00 88.69 163 ILE A CA 1
ATOM 1239 C C . ILE A 1 163 ? -16.154 -1.030 16.067 1.00 88.69 163 ILE A C 1
ATOM 1241 O O . ILE A 1 163 ? -15.068 -1.389 16.534 1.00 88.69 163 ILE A O 1
ATOM 1245 N N . ALA A 1 164 ? -16.371 -0.861 14.769 1.00 87.56 164 ALA A N 1
ATOM 1246 C CA . ALA A 1 164 ? -15.342 -0.913 13.750 1.00 87.56 164 ALA A CA 1
ATOM 1247 C C . ALA A 1 164 ? -15.528 0.276 12.804 1.00 87.56 164 ALA A C 1
ATOM 1249 O O . ALA A 1 164 ? -16.643 0.534 12.358 1.00 87.56 164 ALA A O 1
ATOM 1250 N N . VAL 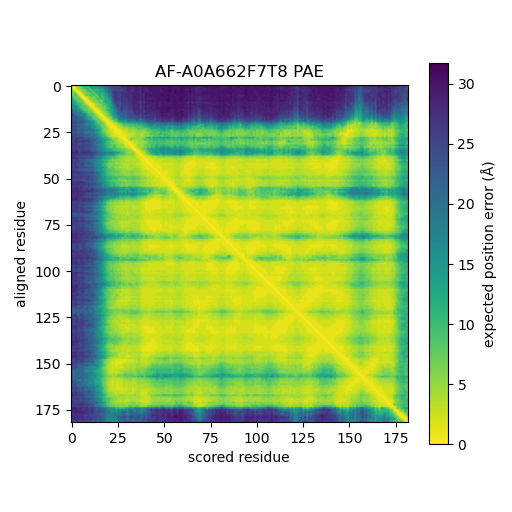A 1 165 ? -14.446 0.991 12.512 1.00 87.06 165 VAL A N 1
ATOM 1251 C CA . VAL A 1 165 ? -14.418 2.131 11.596 1.00 87.06 165 VAL A CA 1
ATOM 1252 C C . VAL A 1 165 ? -13.569 1.748 10.396 1.00 87.06 165 VAL A C 1
ATOM 1254 O O . VAL A 1 165 ? -12.408 1.348 10.534 1.00 87.06 165 VAL A O 1
ATOM 1257 N N . LEU A 1 166 ? -14.184 1.846 9.225 1.00 87.06 166 LEU A N 1
ATOM 1258 C CA . LEU A 1 166 ? -13.587 1.535 7.938 1.00 87.06 166 LEU A CA 1
ATOM 1259 C C . LEU A 1 166 ? -13.279 2.841 7.212 1.00 87.06 166 LEU A C 1
ATOM 1261 O O . LEU A 1 166 ? -14.106 3.743 7.195 1.00 87.06 166 LEU A O 1
ATOM 1265 N N . ASP A 1 167 ? -12.123 2.902 6.567 1.00 87.19 167 ASP A N 1
ATOM 1266 C CA . ASP A 1 167 ? -11.841 3.919 5.557 1.00 87.19 167 ASP A CA 1
ATOM 1267 C C . ASP A 1 167 ? -12.483 3.469 4.231 1.00 87.19 167 ASP A C 1
ATOM 1269 O O . ASP A 1 167 ? -11.965 2.601 3.521 1.00 87.19 167 ASP A O 1
ATOM 1273 N N . GLU A 1 168 ? -13.676 3.972 3.919 1.00 83.12 168 GLU A N 1
ATOM 1274 C CA . GLU A 1 168 ? -14.445 3.478 2.774 1.00 83.12 168 GLU A CA 1
ATOM 1275 C C . GLU A 1 16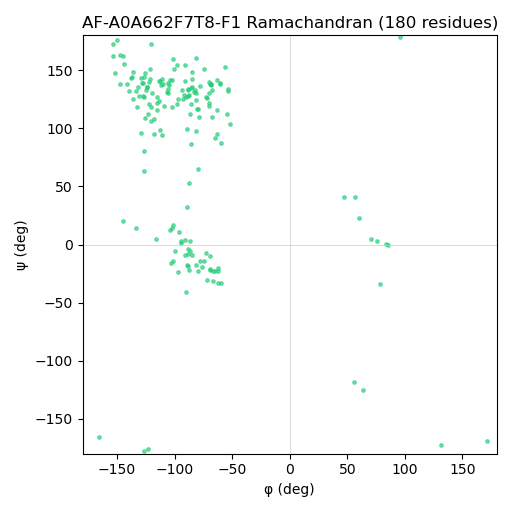8 ? -13.800 3.788 1.422 1.00 83.12 168 GLU A C 1
ATOM 1277 O O . GLU A 1 168 ? -13.937 2.974 0.507 1.00 83.12 168 GLU A O 1
ATOM 1282 N N . ASN A 1 169 ? -13.076 4.900 1.290 1.00 86.94 169 ASN A N 1
ATOM 1283 C CA . ASN A 1 169 ? -12.512 5.361 0.019 1.00 86.94 169 ASN A CA 1
ATOM 1284 C C . ASN A 1 169 ? -11.013 5.019 -0.136 1.00 86.94 169 ASN A C 1
ATOM 1286 O O . ASN A 1 169 ? -10.472 5.177 -1.231 1.00 86.94 169 ASN A O 1
ATOM 1290 N N . THR A 1 170 ? -10.368 4.464 0.897 1.00 90.12 170 THR A N 1
ATOM 1291 C CA . THR A 1 170 ? -8.918 4.193 0.952 1.00 90.12 170 THR A CA 1
ATOM 1292 C C . THR A 1 170 ? -8.090 5.460 0.715 1.00 90.12 170 THR A C 1
ATOM 1294 O O . THR A 1 170 ? -7.094 5.446 -0.013 1.00 90.12 170 THR A O 1
ATOM 1297 N N . ASP A 1 171 ? -8.508 6.584 1.288 1.00 88.94 171 ASP A N 1
ATOM 1298 C CA . ASP A 1 171 ? -7.739 7.829 1.240 1.00 88.94 171 ASP A CA 1
ATOM 1299 C C . ASP A 1 171 ? -6.790 7.980 2.435 1.00 88.94 171 ASP A C 1
ATOM 1301 O O . ASP A 1 171 ? -6.098 8.992 2.549 1.00 88.94 171 ASP A O 1
ATOM 1305 N N . GLY A 1 172 ? -6.710 6.976 3.309 1.00 86.19 172 GLY A N 1
ATOM 1306 C CA . GLY A 1 172 ? -5.850 6.975 4.484 1.00 86.19 172 GLY A CA 1
ATOM 1307 C C . GLY A 1 172 ? -6.464 7.687 5.676 1.00 86.19 172 GLY A C 1
ATOM 1308 O O . GLY A 1 172 ? -5.815 7.774 6.723 1.00 86.19 172 GLY A O 1
ATOM 1309 N N . ARG A 1 173 ? -7.677 8.213 5.551 1.00 83.75 173 ARG A N 1
ATOM 1310 C CA . ARG A 1 173 ? -8.384 8.891 6.619 1.00 83.75 173 ARG A CA 1
ATOM 1311 C C . ARG A 1 173 ? -9.505 7.983 7.102 1.00 83.75 173 ARG A C 1
ATOM 1313 O O . ARG A 1 173 ? -10.274 7.398 6.358 1.00 83.75 173 ARG A O 1
ATOM 1320 N N . TYR A 1 174 ? -9.556 7.829 8.418 1.00 75.00 174 TYR A N 1
ATOM 1321 C CA . TYR A 1 174 ? -10.692 7.199 9.090 1.00 75.00 174 TYR A CA 1
ATOM 1322 C C . TYR A 1 174 ? -11.728 8.276 9.438 1.00 75.00 174 TYR A C 1
ATOM 1324 O O . TYR A 1 174 ? -12.298 8.241 10.531 1.00 75.00 174 TYR A O 1
ATOM 1332 N N . ASP A 1 175 ? -11.832 9.314 8.600 1.00 62.31 175 ASP A N 1
ATOM 1333 C CA . ASP A 1 175 ? -12.685 10.472 8.823 1.00 62.31 175 ASP A CA 1
ATOM 1334 C C . ASP A 1 175 ? -14.119 10.210 8.342 1.00 62.31 175 ASP A C 1
ATOM 1336 O O . ASP A 1 175 ? -14.354 9.363 7.491 1.00 62.31 175 ASP A O 1
ATOM 1340 N N . ASP A 1 176 ? -15.160 10.780 8.953 1.00 50.28 176 ASP A N 1
ATOM 1341 C CA . ASP A 1 176 ? -15.345 12.118 9.551 1.00 50.28 176 ASP A CA 1
ATOM 1342 C C . ASP A 1 176 ? -14.779 12.394 10.974 1.00 50.28 176 ASP A C 1
ATOM 1344 O O . ASP A 1 176 ? -15.499 12.741 11.914 1.00 50.28 176 ASP A O 1
ATOM 1348 N N . ARG A 1 177 ? -13.455 12.363 11.167 1.00 52.09 177 ARG A N 1
ATOM 1349 C CA . ARG A 1 177 ? -12.806 12.673 12.456 1.00 52.09 177 ARG A CA 1
ATOM 1350 C C . ARG A 1 177 ? -12.771 14.176 12.753 1.00 52.09 177 ARG A C 1
ATOM 1352 O O . ARG A 1 177 ? -12.622 14.550 13.914 1.00 52.09 177 ARG A O 1
ATOM 1359 N N . GLU A 1 178 ? -12.937 15.040 11.747 1.00 42.81 178 GLU A N 1
ATOM 1360 C CA . GLU A 1 178 ? -12.923 16.502 11.933 1.00 42.81 178 GLU A CA 1
ATOM 1361 C C . GLU A 1 178 ? -14.230 17.069 12.516 1.00 42.81 178 GLU A C 1
ATOM 1363 O O . GLU A 1 178 ? -14.220 18.178 13.046 1.00 42.81 178 GLU A O 1
ATOM 1368 N N . ASN A 1 179 ? -15.325 16.297 12.535 1.00 38.97 179 ASN A N 1
ATOM 1369 C CA . ASN A 1 179 ? -16.605 16.721 13.122 1.00 38.97 179 ASN A CA 1
ATOM 1370 C C . ASN A 1 179 ? -16.886 16.125 14.511 1.00 38.97 179 ASN A C 1
ATOM 1372 O O . ASN A 1 179 ? -18.015 16.190 14.998 1.00 38.97 179 ASN A O 1
ATOM 1376 N N . GLY A 1 180 ? -15.875 15.553 15.173 1.00 33.47 180 GLY A N 1
ATOM 1377 C CA . GLY A 1 180 ? -15.976 15.134 16.575 1.00 33.47 180 GLY A CA 1
ATOM 1378 C C . GLY A 1 180 ? -17.054 14.084 16.864 1.00 33.47 180 GLY A C 1
ATOM 1379 O O . GLY A 1 180 ? -17.501 13.991 18.005 1.00 33.47 180 GLY A O 1
ATOM 1380 N N . THR A 1 181 ? -17.480 13.313 15.859 1.00 31.86 181 THR A N 1
ATOM 1381 C CA . THR A 1 181 ? -18.562 12.336 16.008 1.00 31.86 181 THR A CA 1
ATOM 1382 C C . THR A 1 181 ? -18.191 11.022 15.324 1.00 31.86 181 THR A C 1
ATOM 1384 O O . THR A 1 181 ? -17.873 11.008 14.138 1.00 31.86 181 THR A O 1
ATOM 1387 N N . LEU A 1 182 ? -18.246 9.933 16.091 1.00 42.69 182 LEU A N 1
ATOM 1388 C CA . LEU A 1 182 ? -18.755 8.640 15.632 1.00 42.69 182 LEU A CA 1
ATOM 1389 C C . LEU A 1 182 ? -20.146 8.472 16.241 1.00 42.69 182 LEU A C 1
ATOM 1391 O O . LEU A 1 182 ? -20.303 8.890 17.414 1.00 42.69 182 LEU A O 1
#

pLDDT: mean 84.08, std 17.24, range [31.86, 98.38]